Protein AF-A0A6I7W6P2-F1 (afdb_monomer_lite)

Sequence (222 aa):
MAEALTLLVPSLSQINASPYKLAVILDFLSGSCAEFKAREEELRYLRAIHAKNVAEAQDARIQQKRYLNLAAQRQLKGYLNLELAYPELPGNKCPQFANWNDEFYWLVGLMDGLQAVLNDLASEGSANVPLDISLKVGRGASCLDNAQWWGVPDAIQAAIWVSFPANKPETIEPLLVLDKAMQTGLQQGMRLAQVVAANAVSPGRDDSLQKAQGNLPIRSVR

Secondary structure (DSSP, 8-state):
-HHHHTTTGGGGGGGT--HHHHHHHHHHHHHHHHHHHHHHHHHHHHHHHHTT-HHHHHHHHHHHHHHHHHHHHHHHHHHHHHHHHSPPBTTTBPPPPSSHHHHHHHHHHHHHHHHHHHHHHHTTSTT---THHHHHHHHHHTTS-TTTTTTHHHHHHHHHHHH-GGGS-TT--HHHHHHHHHHHHHHTT--HHHHHHHHHS-TTS-HHHHHHHHTS------

Radius of gyration: 18.09 Å; chains: 1; bounding box: 53×46×46 Å

Structure (mmCIF, N/CA/C/O backbone):
data_AF-A0A6I7W6P2-F1
#
_entry.id   AF-A0A6I7W6P2-F1
#
loop_
_atom_site.group_PDB
_atom_site.id
_atom_site.type_symbol
_atom_site.label_atom_id
_atom_site.label_alt_id
_atom_site.label_comp_id
_atom_site.label_asym_id
_atom_site.label_entity_id
_atom_site.label_seq_id
_atom_site.pdbx_PDB_ins_code
_atom_site.Cartn_x
_atom_site.Cartn_y
_atom_site.Cartn_z
_atom_site.occupancy
_atom_site.B_iso_or_equiv
_atom_site.auth_seq_id
_atom_site.auth_comp_id
_atom_site.auth_asym_id
_atom_site.auth_atom_id
_atom_site.pdbx_PDB_model_num
ATOM 1 N N . MET A 1 1 ? 10.856 -9.882 11.092 1.00 58.00 1 MET A N 1
ATOM 2 C CA . MET A 1 1 ? 12.061 -10.172 10.278 1.00 58.00 1 MET A CA 1
ATOM 3 C C . MET A 1 1 ? 12.343 -9.062 9.268 1.00 58.00 1 MET A C 1
ATOM 5 O O . MET A 1 1 ? 13.410 -8.479 9.370 1.00 58.00 1 MET A O 1
ATOM 9 N N . ALA A 1 2 ? 11.406 -8.696 8.378 1.00 72.06 2 ALA A N 1
ATOM 10 C CA . ALA A 1 2 ? 11.611 -7.602 7.409 1.00 72.06 2 ALA A CA 1
ATOM 11 C C . ALA A 1 2 ? 12.010 -6.255 8.055 1.00 72.06 2 ALA A C 1
ATOM 13 O O . ALA A 1 2 ? 12.923 -5.599 7.575 1.00 72.06 2 ALA A O 1
ATOM 14 N N . GLU A 1 3 ? 11.418 -5.902 9.204 1.00 75.69 3 GLU A N 1
ATOM 15 C CA . GLU A 1 3 ? 11.740 -4.669 9.951 1.00 75.69 3 GLU A CA 1
ATOM 16 C C . GLU A 1 3 ? 13.208 -4.546 10.389 1.00 75.69 3 GLU A C 1
ATOM 18 O O . GLU A 1 3 ? 13.731 -3.445 10.476 1.00 75.69 3 GLU A O 1
ATOM 23 N N . ALA A 1 4 ? 13.880 -5.660 10.689 1.00 80.44 4 ALA A N 1
ATOM 24 C CA . ALA A 1 4 ? 15.290 -5.622 11.075 1.00 80.44 4 ALA A CA 1
ATOM 25 C C . ALA A 1 4 ? 16.199 -5.501 9.843 1.00 80.44 4 ALA A C 1
ATOM 27 O O . ALA A 1 4 ? 17.261 -4.888 9.904 1.00 80.44 4 ALA A O 1
ATOM 28 N N . LEU A 1 5 ? 15.768 -6.071 8.714 1.00 80.38 5 LEU A N 1
ATOM 29 C CA . LEU A 1 5 ? 16.524 -6.061 7.466 1.00 80.38 5 LEU A CA 1
ATOM 30 C C . LEU A 1 5 ? 16.517 -4.683 6.797 1.00 80.38 5 LEU A C 1
ATOM 32 O O . LEU A 1 5 ? 17.526 -4.320 6.198 1.00 80.38 5 LEU A O 1
ATOM 36 N N . THR A 1 6 ? 15.451 -3.883 6.943 1.00 79.75 6 THR A N 1
ATOM 37 C CA . THR A 1 6 ? 15.403 -2.506 6.404 1.00 79.75 6 THR A CA 1
ATOM 38 C C . THR A 1 6 ? 16.529 -1.618 6.948 1.00 79.75 6 THR A C 1
ATOM 40 O O . THR A 1 6 ? 16.986 -0.720 6.243 1.00 79.75 6 THR A O 1
ATOM 43 N N . LEU A 1 7 ? 17.033 -1.886 8.160 1.00 83.50 7 LEU A N 1
ATOM 44 C CA . LEU A 1 7 ? 18.160 -1.159 8.763 1.00 83.50 7 LEU A CA 1
ATOM 45 C C . LEU A 1 7 ? 19.511 -1.486 8.113 1.00 83.50 7 LEU A C 1
ATOM 47 O O . LEU A 1 7 ? 20.432 -0.674 8.175 1.00 83.50 7 LEU A O 1
ATOM 51 N N . LEU A 1 8 ? 19.636 -2.655 7.480 1.00 84.25 8 LEU A N 1
ATOM 52 C CA . LEU A 1 8 ? 20.864 -3.083 6.808 1.00 84.25 8 LEU A CA 1
ATOM 53 C C . LEU A 1 8 ? 20.938 -2.584 5.362 1.00 84.25 8 LEU A C 1
ATOM 55 O O . LEU A 1 8 ? 22.035 -2.449 4.827 1.00 84.25 8 LEU A O 1
ATOM 59 N N . VAL A 1 9 ? 19.805 -2.265 4.732 1.00 85.12 9 VAL A N 1
ATOM 60 C CA . VAL A 1 9 ? 19.744 -1.854 3.317 1.00 85.12 9 VAL A CA 1
ATOM 61 C C . VAL A 1 9 ? 20.671 -0.681 2.970 1.00 85.12 9 VAL A C 1
ATOM 63 O O . VAL A 1 9 ? 21.361 -0.779 1.955 1.00 85.12 9 VAL A O 1
ATOM 66 N N . PRO A 1 10 ? 20.792 0.388 3.786 1.00 81.81 10 PRO A N 1
ATOM 67 C CA . PRO A 1 10 ? 21.705 1.487 3.474 1.00 81.81 10 PRO A CA 1
ATOM 68 C C . PRO A 1 10 ? 23.173 1.053 3.355 1.00 81.81 10 PRO A C 1
ATOM 70 O O . PRO A 1 10 ? 23.924 1.657 2.589 1.00 81.81 10 PRO A O 1
ATOM 73 N N . SER A 1 11 ? 23.588 -0.014 4.052 1.00 84.19 11 SER A N 1
ATOM 74 C CA . SER A 1 11 ? 24.963 -0.530 3.968 1.00 84.19 11 SER A CA 1
ATOM 75 C C . SER A 1 11 ? 25.316 -1.091 2.584 1.00 84.19 11 SER A C 1
ATOM 77 O O . SER A 1 11 ? 26.489 -1.104 2.223 1.00 84.19 11 SER A O 1
ATOM 79 N N . LEU A 1 12 ? 24.324 -1.457 1.760 1.00 82.44 12 LEU A N 1
ATOM 80 C CA . LEU A 1 12 ? 24.546 -1.951 0.393 1.00 82.44 12 LEU A CA 1
ATOM 81 C C . LEU A 1 12 ? 25.153 -0.892 -0.536 1.00 82.44 12 LEU A C 1
ATOM 83 O O . LEU A 1 12 ? 25.835 -1.235 -1.502 1.00 82.44 12 LEU A O 1
ATOM 87 N N . SER A 1 13 ? 24.983 0.392 -0.208 1.00 79.81 13 SER A N 1
ATOM 88 C CA . SER A 1 13 ? 25.663 1.483 -0.916 1.00 79.81 13 SER A CA 1
ATOM 89 C C . SER A 1 13 ? 27.192 1.364 -0.851 1.00 79.81 13 SER A C 1
ATOM 91 O O . SER A 1 13 ? 27.874 1.767 -1.790 1.00 79.81 13 SER A O 1
ATOM 93 N N . GLN A 1 14 ? 27.740 0.738 0.198 1.00 82.31 14 GLN A N 1
ATOM 94 C CA . GLN A 1 14 ? 29.185 0.534 0.357 1.00 82.31 14 GLN A CA 1
ATOM 95 C C . GLN A 1 14 ? 29.755 -0.474 -0.650 1.00 82.31 14 GLN A C 1
ATOM 97 O O . GLN A 1 14 ? 30.949 -0.443 -0.933 1.00 82.31 14 GLN A O 1
ATOM 102 N N . ILE A 1 15 ? 28.910 -1.344 -1.215 1.00 83.69 15 ILE A N 1
ATOM 103 C CA . ILE A 1 15 ? 29.296 -2.350 -2.218 1.00 83.69 15 ILE A CA 1
ATOM 104 C C . ILE A 1 15 ? 28.802 -1.996 -3.630 1.00 83.69 15 ILE A C 1
ATOM 106 O O . ILE A 1 15 ? 28.706 -2.868 -4.490 1.00 83.69 15 ILE A O 1
ATOM 110 N N . ASN A 1 16 ? 28.499 -0.716 -3.878 1.00 75.75 16 ASN A N 1
ATOM 111 C CA . ASN A 1 16 ? 28.065 -0.181 -5.174 1.00 75.75 16 ASN A CA 1
ATOM 112 C C . ASN A 1 16 ? 26.770 -0.815 -5.733 1.00 75.75 16 ASN A C 1
ATOM 114 O O . ASN A 1 16 ? 26.535 -0.818 -6.942 1.00 75.75 16 ASN A O 1
ATOM 118 N N . ALA A 1 17 ? 25.916 -1.353 -4.856 1.00 76.06 17 ALA A N 1
ATOM 119 C CA . ALA A 1 17 ? 24.580 -1.824 -5.205 1.00 76.06 17 ALA A CA 1
ATOM 120 C C . ALA A 1 17 ? 23.541 -0.745 -4.863 1.00 76.06 17 ALA A C 1
ATOM 122 O O . ALA A 1 17 ? 23.606 -0.144 -3.790 1.00 76.06 17 ALA A O 1
ATOM 123 N N . SER A 1 18 ? 22.566 -0.502 -5.751 1.00 78.75 18 SER A N 1
ATOM 124 C CA . SER A 1 18 ? 21.485 0.457 -5.477 1.0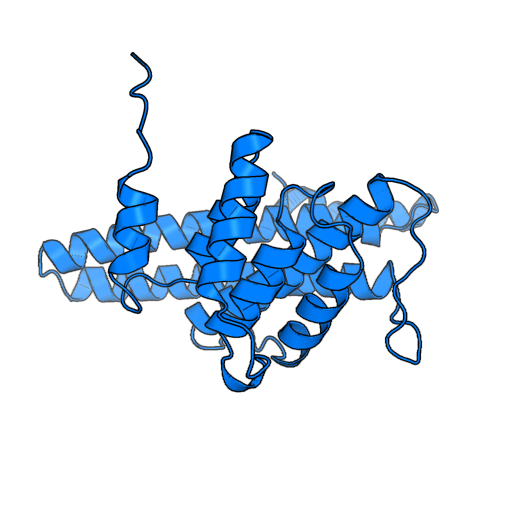0 78.75 18 SER A CA 1
ATOM 125 C C . SER A 1 18 ? 20.636 -0.037 -4.297 1.00 78.75 18 SER A C 1
ATOM 127 O O . SER A 1 18 ? 19.981 -1.077 -4.425 1.00 78.75 18 SER A O 1
ATOM 129 N N . PRO A 1 19 ? 20.616 0.677 -3.155 1.00 86.81 19 PRO A N 1
ATOM 130 C CA . PRO A 1 19 ? 19.889 0.227 -1.971 1.00 86.81 19 PRO A CA 1
ATOM 131 C C . PRO A 1 19 ? 18.371 0.361 -2.154 1.00 86.81 19 PRO A C 1
ATOM 133 O O . PRO A 1 19 ? 17.600 -0.356 -1.522 1.00 86.81 19 PRO A O 1
ATOM 136 N N . TYR A 1 20 ? 17.933 1.253 -3.044 1.00 90.31 20 TYR A N 1
ATOM 137 C CA . TYR A 1 20 ? 16.542 1.683 -3.140 1.00 90.31 20 TYR A CA 1
ATOM 138 C C . TYR A 1 20 ? 15.604 0.586 -3.652 1.00 90.31 20 TYR A C 1
ATOM 140 O O . TYR A 1 20 ? 14.543 0.383 -3.072 1.00 90.31 20 TYR A O 1
ATOM 148 N N . LYS A 1 21 ? 16.012 -0.193 -4.665 1.00 89.94 21 LYS A N 1
ATOM 149 C CA . LYS A 1 21 ? 15.170 -1.268 -5.231 1.00 89.94 21 LYS A CA 1
ATOM 150 C C . LYS A 1 21 ? 14.813 -2.339 -4.195 1.00 89.94 21 LYS A C 1
ATOM 152 O O . LYS A 1 21 ? 13.673 -2.786 -4.127 1.00 89.94 21 LYS A O 1
ATOM 157 N N . LEU A 1 22 ? 15.778 -2.725 -3.357 1.00 89.69 22 LEU A N 1
ATOM 158 C CA . LEU A 1 22 ? 15.533 -3.673 -2.269 1.00 89.69 22 LEU A CA 1
ATOM 159 C C . LEU A 1 22 ? 14.762 -3.024 -1.111 1.00 89.69 22 LEU A C 1
ATOM 161 O O . LEU A 1 22 ? 13.930 -3.686 -0.489 1.00 89.69 22 LEU A O 1
ATOM 165 N N . ALA A 1 23 ? 15.034 -1.744 -0.826 1.00 91.69 23 ALA A N 1
ATOM 166 C CA . ALA A 1 23 ? 14.341 -0.998 0.220 1.00 91.69 23 ALA A CA 1
ATOM 167 C C . ALA A 1 23 ? 12.827 -0.978 -0.010 1.00 91.69 23 ALA A C 1
ATOM 169 O O . ALA A 1 23 ? 12.100 -1.250 0.936 1.00 91.69 23 ALA A O 1
ATOM 170 N N . VAL A 1 24 ? 12.376 -0.769 -1.256 1.00 93.94 24 VAL A N 1
ATOM 171 C CA . VAL A 1 24 ? 10.953 -0.817 -1.648 1.00 93.94 24 VAL A CA 1
ATOM 172 C C . VAL A 1 24 ? 10.279 -2.088 -1.119 1.00 93.94 24 VAL A C 1
ATOM 174 O O . VAL A 1 24 ? 9.338 -2.026 -0.337 1.00 93.94 24 VAL A O 1
ATOM 177 N N . ILE A 1 25 ? 10.817 -3.267 -1.442 1.00 93.38 25 ILE A N 1
ATOM 178 C CA . ILE A 1 25 ? 10.211 -4.537 -1.010 1.00 93.38 25 ILE A CA 1
ATOM 179 C C . ILE A 1 25 ? 10.203 -4.669 0.514 1.00 93.38 25 ILE A C 1
ATOM 181 O O . ILE A 1 25 ? 9.219 -5.118 1.105 1.00 93.38 25 ILE A O 1
ATOM 185 N N . LEU A 1 26 ? 11.315 -4.340 1.167 1.00 93.50 26 LEU A N 1
ATOM 186 C CA . LEU A 1 26 ? 11.432 -4.530 2.609 1.00 93.50 26 LEU A CA 1
ATOM 187 C C . LEU A 1 26 ? 10.542 -3.557 3.388 1.00 93.50 26 LEU A C 1
ATOM 189 O O . LEU A 1 26 ? 9.954 -3.959 4.396 1.00 93.50 26 LEU A O 1
ATOM 193 N N . ASP A 1 27 ? 10.409 -2.322 2.910 1.00 95.00 27 ASP A N 1
ATOM 194 C CA . ASP A 1 27 ? 9.506 -1.324 3.471 1.00 95.00 27 ASP A CA 1
ATOM 195 C C . ASP A 1 27 ? 8.041 -1.761 3.271 1.00 95.00 27 ASP A C 1
ATOM 197 O O . ASP A 1 27 ? 7.313 -1.806 4.270 1.00 95.00 27 ASP A O 1
ATOM 201 N N . PHE A 1 28 ? 7.655 -2.258 2.086 1.00 95.31 28 PHE A N 1
ATOM 202 C CA . PHE A 1 28 ? 6.332 -2.854 1.831 1.00 95.31 28 PHE A CA 1
ATOM 203 C C . PHE A 1 28 ? 5.992 -3.994 2.789 1.00 95.31 28 PHE A C 1
ATOM 205 O O . PHE A 1 28 ? 4.922 -4.016 3.412 1.00 95.31 28 PHE A O 1
ATOM 212 N N . LEU A 1 29 ? 6.915 -4.942 2.965 1.00 94.56 29 LEU A N 1
ATOM 213 C CA . LEU A 1 29 ? 6.734 -6.058 3.895 1.00 94.56 29 LEU A CA 1
ATOM 214 C C . LEU A 1 29 ? 6.637 -5.569 5.344 1.00 94.56 29 LEU A C 1
ATOM 216 O O . LEU A 1 29 ? 5.820 -6.069 6.119 1.00 94.56 29 LEU A O 1
ATOM 220 N N . SER A 1 30 ? 7.453 -4.585 5.726 1.00 94.62 30 SER A N 1
ATOM 221 C CA . SER A 1 30 ? 7.437 -4.018 7.076 1.00 94.62 30 SER A CA 1
ATOM 222 C C . SER A 1 30 ? 6.141 -3.257 7.381 1.00 94.62 30 SER A C 1
ATOM 224 O O . SER A 1 30 ? 5.633 -3.339 8.505 1.00 94.62 30 SER A O 1
ATOM 226 N N . GLY A 1 31 ? 5.584 -2.550 6.395 1.00 95.50 31 GLY A N 1
ATOM 227 C CA . GLY A 1 31 ? 4.292 -1.881 6.493 1.00 95.50 31 GLY A CA 1
ATOM 228 C C . GLY A 1 31 ? 3.148 -2.885 6.555 1.00 95.50 31 GLY A C 1
ATOM 229 O O . GLY A 1 31 ? 2.322 -2.810 7.459 1.00 95.50 31 GLY A O 1
ATOM 230 N N . SER A 1 32 ? 3.183 -3.910 5.701 1.00 94.44 32 SER A N 1
ATOM 231 C CA . SER A 1 32 ? 2.203 -5.004 5.704 1.00 94.44 32 SER A CA 1
ATOM 232 C C . SER A 1 32 ? 2.149 -5.730 7.055 1.00 94.44 32 SER A C 1
ATOM 234 O O . SER A 1 32 ? 1.070 -6.046 7.544 1.00 94.44 32 SER A O 1
ATOM 236 N N . CYS A 1 33 ? 3.288 -5.943 7.727 1.00 95.38 33 CYS A N 1
ATOM 237 C CA . CYS A 1 33 ? 3.316 -6.496 9.089 1.00 95.38 33 CYS A CA 1
ATOM 238 C C . CYS A 1 33 ? 2.595 -5.612 10.119 1.00 95.38 33 CYS A C 1
ATOM 240 O O . CYS A 1 33 ? 1.932 -6.134 11.016 1.00 95.38 33 CYS A O 1
ATOM 242 N N . ALA A 1 34 ? 2.739 -4.287 10.027 1.00 95.94 34 ALA A N 1
ATOM 243 C CA . ALA A 1 34 ? 2.009 -3.364 10.895 1.00 95.94 34 ALA A CA 1
ATOM 244 C C . ALA A 1 34 ? 0.510 -3.363 10.556 1.00 95.94 34 ALA A C 1
ATOM 246 O O . ALA A 1 34 ? -0.322 -3.375 11.460 1.00 95.94 34 ALA A O 1
ATOM 247 N N . GLU A 1 35 ? 0.163 -3.457 9.273 1.00 94.38 35 GLU A N 1
ATOM 248 C CA . GLU A 1 35 ? -1.218 -3.584 8.809 1.00 94.38 35 GLU A CA 1
ATOM 249 C C . GLU A 1 35 ? -1.885 -4.876 9.314 1.00 94.38 35 GLU A C 1
ATOM 251 O O . GLU A 1 35 ? -3.028 -4.840 9.759 1.00 94.38 35 GLU A O 1
ATOM 256 N N . PHE A 1 36 ? -1.173 -6.008 9.352 1.00 94.31 36 PHE A N 1
ATOM 257 C CA . PHE A 1 36 ? -1.698 -7.239 9.957 1.00 94.31 36 PHE A CA 1
ATOM 258 C C . PHE A 1 36 ? -2.045 -7.059 11.440 1.00 94.31 36 PHE A C 1
ATOM 260 O O . PHE A 1 36 ? -3.122 -7.476 11.861 1.00 94.31 36 PHE A O 1
ATOM 267 N N . LYS A 1 37 ? -1.197 -6.370 12.216 1.00 96.62 37 LYS A N 1
ATOM 268 C CA . LYS A 1 37 ? -1.503 -6.031 13.619 1.00 96.62 37 LYS A CA 1
ATOM 269 C C . LYS A 1 37 ? -2.710 -5.101 13.728 1.00 96.62 37 LYS A C 1
ATOM 271 O O . LYS A 1 37 ? -3.550 -5.278 14.603 1.00 96.62 37 LYS A O 1
ATOM 276 N N . ALA A 1 38 ? -2.839 -4.138 12.813 1.00 95.81 38 ALA A N 1
ATOM 277 C CA . ALA A 1 38 ? -4.023 -3.288 12.757 1.00 95.81 38 ALA A CA 1
ATOM 278 C C . ALA A 1 38 ? -5.303 -4.105 12.520 1.00 95.81 38 ALA A C 1
ATOM 280 O O . ALA A 1 38 ? -6.313 -3.853 13.174 1.00 95.81 38 ALA A O 1
ATOM 281 N N . ARG A 1 39 ? -5.263 -5.110 11.637 1.00 93.31 39 ARG A N 1
ATOM 282 C CA . ARG A 1 39 ? -6.405 -6.005 11.382 1.00 93.31 39 ARG A CA 1
ATOM 283 C C . ARG A 1 39 ? -6.749 -6.880 12.590 1.00 93.31 39 ARG A C 1
ATOM 285 O O . ARG A 1 39 ? -7.921 -7.149 12.829 1.00 93.31 39 ARG A O 1
ATOM 292 N N . GLU A 1 40 ? -5.770 -7.303 13.389 1.00 96.69 40 GLU A N 1
ATOM 293 C CA . GLU A 1 40 ? -6.043 -8.010 14.652 1.00 96.69 40 GLU A CA 1
ATOM 294 C C . GLU A 1 40 ? -6.8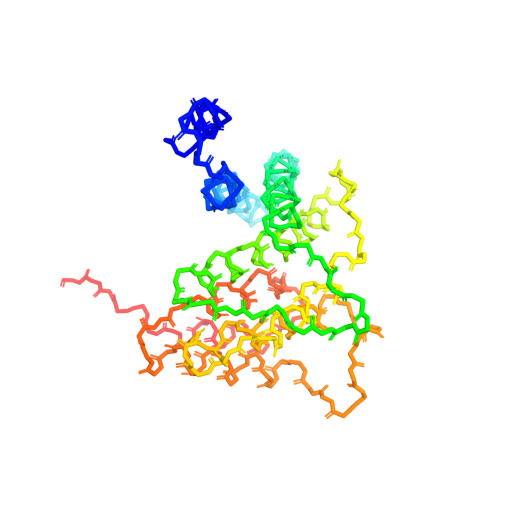20 -7.125 15.642 1.00 96.69 40 GLU A C 1
ATOM 296 O O . GLU A 1 40 ? -7.822 -7.565 16.218 1.00 96.69 40 GLU A O 1
ATOM 301 N N . GLU A 1 41 ? -6.419 -5.858 15.782 1.00 97.19 41 GLU A N 1
ATOM 302 C CA . GLU A 1 41 ? -7.140 -4.875 16.601 1.00 97.19 41 GLU A CA 1
ATOM 303 C C . GLU A 1 41 ? -8.512 -4.518 16.009 1.00 97.19 41 GLU A C 1
ATOM 305 O O . GLU A 1 41 ? -9.470 -4.308 16.751 1.00 97.19 41 GLU A O 1
ATOM 310 N N . GLU A 1 42 ? -8.667 -4.534 14.684 1.00 93.69 42 GLU A N 1
ATOM 311 C CA . GLU A 1 42 ? -9.972 -4.398 14.028 1.00 93.69 42 GLU A CA 1
ATOM 312 C C . GLU A 1 42 ? -10.919 -5.543 14.405 1.00 93.69 42 GLU A C 1
ATOM 314 O O . GLU A 1 42 ? -12.065 -5.318 14.791 1.00 93.69 42 GLU A O 1
ATOM 319 N N . LEU A 1 43 ? -10.442 -6.789 14.367 1.00 95.50 43 LEU A N 1
ATOM 320 C CA . LEU A 1 43 ? -11.234 -7.945 14.789 1.00 95.50 43 LEU A CA 1
ATOM 321 C C . LEU A 1 43 ? -11.562 -7.893 16.288 1.00 95.50 43 LEU A C 1
ATOM 323 O O . LEU A 1 43 ? -12.629 -8.350 16.710 1.00 95.50 43 LEU A O 1
ATOM 327 N N . ARG A 1 44 ? -10.664 -7.350 17.120 1.00 96.44 44 ARG A N 1
ATOM 328 C CA . ARG A 1 44 ? -10.932 -7.075 18.543 1.00 96.44 44 ARG A CA 1
ATOM 329 C C . ARG A 1 44 ? -12.022 -6.015 18.703 1.00 96.44 44 ARG A C 1
ATOM 331 O O . ARG A 1 44 ? -12.971 -6.249 19.451 1.00 96.44 44 ARG A O 1
ATOM 338 N N . TYR A 1 45 ? -11.944 -4.925 17.945 1.00 95.25 45 TYR A N 1
ATOM 339 C CA . TYR A 1 45 ? -12.965 -3.882 17.887 1.00 95.25 45 TYR A CA 1
ATOM 340 C C . TYR A 1 45 ? -14.337 -4.451 17.500 1.00 95.25 45 TYR A C 1
ATOM 342 O O . TYR A 1 45 ? -15.310 -4.250 18.227 1.00 95.25 45 TYR A O 1
ATOM 350 N N . LEU A 1 46 ? -14.421 -5.229 16.416 1.00 93.12 46 LEU A N 1
ATOM 351 C CA . LEU A 1 46 ? -15.678 -5.821 15.943 1.00 93.12 46 LEU A CA 1
ATOM 352 C C . LEU A 1 46 ? -16.305 -6.760 16.984 1.00 93.12 46 LEU A C 1
ATOM 354 O O . LE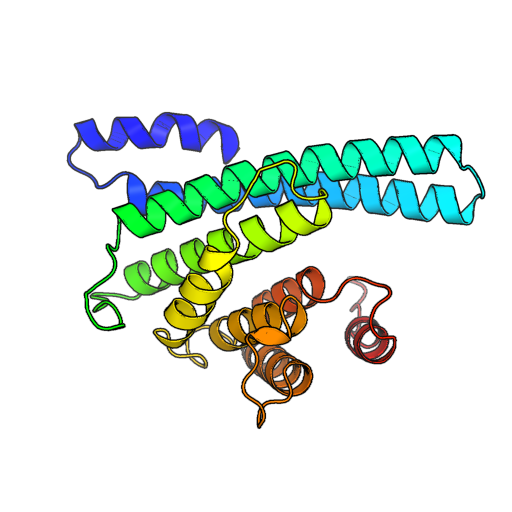U A 1 46 ? -17.512 -6.696 17.230 1.00 93.12 46 LEU A O 1
ATOM 358 N N . ARG A 1 47 ? -15.494 -7.591 17.655 1.00 96.31 47 ARG A N 1
ATOM 359 C CA . ARG A 1 47 ? -15.962 -8.444 18.762 1.00 96.31 47 ARG A CA 1
ATOM 360 C C . ARG A 1 47 ? -16.489 -7.620 19.939 1.00 96.31 47 ARG A C 1
ATOM 362 O O . ARG A 1 47 ? -17.530 -7.963 20.497 1.00 96.31 47 ARG A O 1
ATOM 369 N N . ALA A 1 48 ? -15.809 -6.534 20.302 1.00 96.06 48 ALA A N 1
ATOM 370 C CA . ALA A 1 48 ? -16.219 -5.657 21.398 1.00 96.06 48 ALA A CA 1
ATOM 371 C C . ALA A 1 48 ? -17.526 -4.907 21.092 1.00 96.06 48 ALA A C 1
ATOM 373 O O . ALA A 1 48 ? -18.409 -4.845 21.950 1.00 96.06 48 ALA A O 1
ATOM 374 N N . ILE A 1 49 ? -17.694 -4.416 19.858 1.00 93.81 49 ILE A N 1
ATOM 375 C CA . ILE A 1 49 ? -18.948 -3.814 19.379 1.00 93.81 49 ILE A CA 1
ATOM 376 C C . ILE A 1 49 ? -20.091 -4.828 19.439 1.00 93.81 49 ILE A C 1
ATOM 378 O O . ILE A 1 49 ? -21.160 -4.511 19.963 1.00 93.81 49 ILE A O 1
ATOM 382 N N . HIS A 1 50 ? -19.862 -6.060 18.976 1.00 94.69 50 HIS A N 1
ATOM 383 C CA . HIS A 1 50 ? -20.865 -7.124 19.045 1.00 94.69 50 HIS A CA 1
ATOM 384 C C . HIS A 1 50 ? -21.281 -7.436 20.494 1.00 94.69 50 HIS A C 1
ATOM 386 O O . HIS A 1 50 ? -22.467 -7.581 20.786 1.00 94.69 50 HIS A O 1
ATOM 392 N N . ALA A 1 51 ? -20.319 -7.456 21.422 1.00 96.81 51 ALA A N 1
ATOM 393 C CA . ALA A 1 51 ? -20.554 -7.640 22.855 1.00 96.81 51 ALA A CA 1
ATOM 394 C C . ALA A 1 51 ? -21.081 -6.382 23.580 1.00 96.81 51 ALA A C 1
ATOM 396 O O . ALA A 1 51 ? -21.284 -6.420 24.793 1.00 96.81 51 ALA A O 1
ATOM 397 N N . LYS A 1 52 ? -21.300 -5.266 22.866 1.00 96.19 52 LYS A N 1
ATOM 398 C CA . LYS A 1 52 ? -21.712 -3.958 23.411 1.00 96.19 52 LYS A CA 1
ATOM 399 C C . LYS A 1 52 ? -20.754 -3.387 24.469 1.00 96.19 52 LYS A C 1
ATOM 401 O O . LYS A 1 52 ? -21.163 -2.593 25.316 1.00 96.19 52 LYS A O 1
ATOM 406 N N . ASN A 1 53 ? -19.476 -3.754 24.416 1.00 97.38 53 ASN A N 1
ATOM 407 C CA . ASN A 1 53 ? -18.447 -3.216 25.300 1.00 97.38 53 ASN A CA 1
ATOM 408 C C . ASN A 1 53 ? -17.762 -2.005 24.645 1.00 97.38 53 ASN A C 1
ATOM 410 O O . ASN A 1 53 ? -16.809 -2.145 23.880 1.00 97.38 53 ASN A O 1
ATOM 414 N N . VAL A 1 54 ? -18.266 -0.806 24.945 1.00 95.81 54 VAL A N 1
ATOM 415 C CA . VAL A 1 54 ? -17.811 0.444 24.310 1.00 95.81 54 VAL A CA 1
ATOM 416 C C . VAL A 1 54 ? -16.372 0.804 24.687 1.00 95.81 54 VAL A C 1
ATOM 418 O O . VAL A 1 54 ? -15.625 1.248 23.821 1.00 95.81 54 VAL A O 1
ATOM 421 N N . ALA A 1 55 ? -15.968 0.601 25.944 1.00 97.19 55 ALA A N 1
ATOM 422 C CA . ALA A 1 55 ? -14.625 0.962 26.405 1.00 97.19 55 ALA A CA 1
ATOM 423 C C . ALA A 1 55 ? -13.547 0.135 25.688 1.00 97.19 55 ALA A C 1
ATOM 425 O O . ALA A 1 55 ? -12.580 0.683 25.165 1.00 97.19 55 ALA A O 1
ATOM 426 N N . GLU A 1 56 ? -13.772 -1.175 25.586 1.00 96.50 56 GLU A N 1
ATOM 427 C CA . GLU A 1 56 ? -12.885 -2.084 24.858 1.00 96.50 56 GLU A CA 1
ATOM 428 C C . GLU A 1 56 ? -12.858 -1.778 23.355 1.00 96.50 56 GLU A C 1
ATOM 430 O O . GLU A 1 56 ? -11.801 -1.804 22.727 1.00 96.50 56 GLU A O 1
ATOM 435 N N . ALA A 1 57 ? -14.011 -1.441 22.769 1.00 95.62 57 ALA A N 1
ATOM 436 C CA . ALA A 1 57 ? -14.078 -1.045 21.369 1.00 95.62 57 ALA A CA 1
ATOM 437 C C . ALA A 1 57 ? -13.266 0.238 21.105 1.00 95.62 57 ALA A C 1
ATOM 439 O O . ALA A 1 57 ? -12.526 0.322 20.126 1.00 95.62 57 ALA A O 1
ATOM 440 N N . GLN A 1 58 ? -13.358 1.238 21.982 1.00 95.38 58 GLN A N 1
ATOM 441 C CA . GLN A 1 58 ? -12.573 2.465 21.843 1.00 95.38 58 GLN A CA 1
ATOM 442 C C . GLN A 1 58 ? -11.067 2.201 21.952 1.00 95.38 58 GLN A C 1
ATOM 444 O O . GLN A 1 58 ? -10.318 2.695 21.108 1.00 95.38 58 GLN A O 1
ATOM 449 N N . ASP A 1 59 ? -10.629 1.396 22.926 1.00 98.06 59 ASP A N 1
ATOM 450 C CA . ASP A 1 59 ? -9.216 1.015 23.071 1.00 98.06 59 ASP A CA 1
ATOM 451 C C . ASP A 1 59 ? -8.696 0.299 21.816 1.00 98.06 59 ASP A C 1
ATOM 453 O O . ASP A 1 59 ? -7.727 0.751 21.202 1.00 98.06 59 ASP A O 1
ATOM 457 N N . ALA A 1 60 ? -9.397 -0.745 21.366 1.00 97.19 60 ALA A N 1
ATOM 458 C CA . ALA A 1 60 ? -9.024 -1.500 20.171 1.00 97.19 60 ALA A CA 1
ATOM 459 C C . ALA A 1 60 ? -8.945 -0.599 18.925 1.00 97.19 60 ALA A C 1
ATOM 461 O O . ALA A 1 60 ? -7.987 -0.671 18.154 1.00 97.19 60 ALA A O 1
ATOM 462 N N . ARG A 1 61 ? -9.894 0.333 18.751 1.00 94.19 61 ARG A N 1
ATOM 463 C CA . ARG A 1 61 ? -9.868 1.282 17.627 1.00 94.19 61 ARG A CA 1
ATOM 464 C C . ARG A 1 61 ? -8.679 2.244 17.702 1.00 94.19 61 ARG A C 1
ATOM 466 O O . ARG A 1 61 ? -8.108 2.578 16.664 1.00 94.19 61 ARG A O 1
ATOM 473 N N . ILE A 1 62 ? -8.286 2.693 18.895 1.00 96.50 62 ILE A N 1
ATOM 474 C CA . ILE A 1 62 ? -7.095 3.538 19.080 1.00 96.50 62 ILE A CA 1
ATOM 475 C C . ILE A 1 62 ? -5.828 2.761 18.707 1.00 96.50 62 ILE A C 1
ATOM 477 O O . ILE A 1 62 ? -4.980 3.295 17.988 1.00 96.50 62 ILE A O 1
ATOM 481 N N . GLN A 1 63 ? -5.701 1.506 19.144 1.00 97.75 63 GLN A N 1
ATOM 482 C CA . GLN A 1 63 ? -4.543 0.675 18.800 1.00 97.75 63 GLN A CA 1
ATOM 483 C C . GLN A 1 63 ? -4.493 0.356 17.302 1.00 97.75 63 GLN A C 1
ATOM 485 O O . GLN A 1 63 ? -3.437 0.504 16.687 1.00 97.75 63 GLN A O 1
ATOM 490 N N . GLN A 1 64 ? -5.637 0.040 16.685 1.00 96.56 64 GLN A N 1
ATOM 491 C CA . GLN A 1 64 ? -5.748 -0.131 15.235 1.00 96.56 64 GLN A CA 1
ATOM 492 C C . GLN A 1 64 ? -5.199 1.094 14.491 1.00 96.56 64 GLN A C 1
ATOM 494 O O . GLN A 1 64 ? -4.324 0.952 13.638 1.00 96.56 64 GLN A O 1
ATOM 499 N N . LYS A 1 65 ? -5.651 2.308 14.840 1.00 96.12 65 LYS A N 1
ATOM 500 C CA . LYS A 1 65 ? -5.175 3.554 14.210 1.00 96.12 65 LYS A CA 1
ATOM 501 C C . LYS A 1 65 ? -3.669 3.758 14.374 1.00 96.12 65 LYS A C 1
ATOM 503 O O . LYS A 1 65 ? -3.012 4.193 13.433 1.00 96.12 65 LYS A O 1
ATOM 508 N N . ARG A 1 66 ? -3.102 3.425 15.539 1.00 97.69 66 ARG A N 1
ATOM 509 C CA . ARG A 1 66 ? -1.649 3.517 15.777 1.00 97.69 66 ARG A CA 1
ATOM 510 C C . ARG A 1 66 ? -0.862 2.586 14.859 1.00 97.69 66 ARG A C 1
ATOM 512 O O . ARG A 1 66 ? 0.155 3.003 14.307 1.00 97.69 66 ARG A O 1
ATOM 519 N N . TYR A 1 67 ? -1.331 1.354 14.673 1.00 98.06 67 TYR A N 1
ATOM 520 C CA . TYR A 1 67 ? -0.693 0.409 13.758 1.00 98.06 67 TYR A CA 1
ATOM 521 C C . TYR A 1 67 ? -0.851 0.812 12.289 1.00 98.06 67 TYR A C 1
ATOM 523 O O . TYR A 1 67 ? 0.115 0.693 11.539 1.00 98.06 67 TYR A O 1
ATOM 531 N N . LEU A 1 68 ? -2.008 1.348 11.891 1.00 96.62 68 LEU A N 1
ATOM 532 C CA . LEU A 1 68 ? -2.224 1.884 10.541 1.00 96.62 68 LEU A CA 1
ATOM 533 C C . LEU A 1 68 ? -1.312 3.078 10.243 1.00 96.62 68 LEU A C 1
ATOM 535 O O . LEU A 1 68 ? -0.684 3.103 9.191 1.00 96.62 68 LEU A O 1
ATOM 539 N N . ASN A 1 69 ? -1.146 4.005 11.190 1.00 97.38 69 ASN A N 1
ATOM 540 C CA . ASN A 1 69 ? -0.189 5.108 11.064 1.00 97.38 69 ASN A CA 1
ATOM 541 C C . ASN A 1 69 ? 1.246 4.584 10.857 1.00 97.38 69 ASN A C 1
ATOM 543 O O . ASN A 1 69 ? 1.955 5.015 9.951 1.00 97.38 69 ASN A O 1
ATOM 547 N N . LEU A 1 70 ? 1.667 3.590 11.648 1.00 97.12 70 LEU A N 1
ATOM 548 C CA . LEU A 1 70 ? 2.980 2.959 11.477 1.00 97.12 70 LEU A CA 1
ATOM 549 C C . LEU A 1 70 ? 3.123 2.266 10.110 1.00 97.12 70 LEU A C 1
ATOM 551 O O . LEU A 1 70 ? 4.191 2.337 9.499 1.00 97.12 70 LEU A O 1
ATOM 555 N N . ALA A 1 71 ? 2.070 1.597 9.631 1.00 97.19 71 ALA A N 1
ATOM 556 C CA . ALA A 1 71 ? 2.046 0.982 8.307 1.00 97.19 71 ALA A CA 1
ATOM 557 C C . ALA A 1 71 ? 2.199 2.041 7.206 1.00 97.19 71 ALA A C 1
ATOM 559 O O . ALA A 1 71 ? 3.078 1.902 6.355 1.00 97.19 71 ALA A O 1
ATOM 560 N N . ALA A 1 72 ? 1.430 3.130 7.296 1.00 97.44 72 ALA A N 1
ATOM 561 C CA . ALA A 1 72 ? 1.457 4.238 6.352 1.00 97.44 72 ALA A CA 1
ATOM 562 C C . ALA A 1 72 ? 2.840 4.894 6.263 1.00 97.44 72 ALA A C 1
ATOM 564 O O . ALA A 1 72 ? 3.350 5.103 5.168 1.00 97.44 72 ALA A O 1
ATOM 565 N N . GLN A 1 73 ? 3.498 5.144 7.399 1.00 97.19 73 GLN A N 1
ATOM 566 C CA . GLN A 1 73 ? 4.854 5.708 7.427 1.00 97.19 73 GLN A CA 1
ATOM 567 C C . GLN A 1 73 ? 5.885 4.803 6.741 1.00 97.19 73 GLN A C 1
ATOM 569 O O . GLN A 1 73 ? 6.756 5.279 6.011 1.00 97.19 73 GLN A O 1
ATOM 574 N N . ARG A 1 74 ? 5.797 3.490 6.974 1.00 96.31 74 ARG A N 1
ATOM 575 C CA . ARG A 1 74 ? 6.714 2.507 6.378 1.00 96.31 74 ARG A CA 1
ATOM 576 C C . ARG A 1 74 ? 6.495 2.379 4.875 1.00 96.31 74 ARG A C 1
ATOM 578 O O . ARG A 1 74 ? 7.458 2.430 4.122 1.00 96.31 74 ARG A O 1
ATOM 585 N N . GLN A 1 75 ? 5.244 2.289 4.445 1.00 97.06 75 GLN A N 1
ATOM 586 C CA . GLN A 1 75 ? 4.884 2.216 3.029 1.00 97.06 75 GLN A CA 1
ATOM 587 C C . GLN A 1 75 ? 5.202 3.522 2.294 1.00 97.06 75 GLN A C 1
ATOM 589 O O . GLN A 1 75 ? 5.724 3.488 1.186 1.00 97.06 75 GLN A O 1
ATOM 594 N N . LEU A 1 76 ? 5.012 4.683 2.931 1.00 97.50 76 LEU A N 1
ATOM 595 C CA . LEU A 1 76 ? 5.437 5.965 2.365 1.00 97.50 76 LEU A CA 1
ATOM 596 C C . LEU A 1 76 ? 6.947 5.973 2.113 1.00 97.50 76 LEU A C 1
ATOM 598 O O . LEU A 1 76 ? 7.393 6.396 1.052 1.00 97.50 76 LEU A O 1
ATOM 602 N N . LYS A 1 77 ? 7.744 5.464 3.057 1.00 95.88 77 LYS A N 1
ATOM 603 C CA . LYS A 1 77 ? 9.191 5.326 2.863 1.00 95.88 77 LYS A CA 1
ATOM 604 C C . LYS A 1 77 ? 9.524 4.408 1.679 1.00 95.88 77 LYS A C 1
ATOM 606 O O . LYS A 1 77 ? 10.399 4.756 0.888 1.00 95.88 77 LYS A O 1
ATOM 611 N N . GLY A 1 78 ? 8.810 3.293 1.528 1.00 95.81 78 GLY A N 1
ATOM 612 C CA . GLY A 1 78 ? 8.929 2.4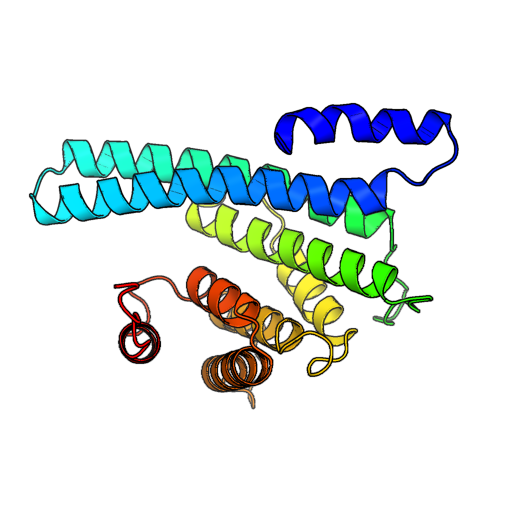03 0.370 1.00 95.81 78 GLY A CA 1
ATOM 613 C C . GLY A 1 78 ? 8.630 3.116 -0.952 1.00 95.81 78 GLY A C 1
ATOM 614 O O . GLY A 1 78 ? 9.439 3.070 -1.877 1.00 95.81 78 GLY A O 1
ATOM 615 N N . TYR A 1 79 ? 7.547 3.894 -1.008 1.00 96.75 79 TYR A N 1
ATOM 616 C CA . TYR A 1 79 ? 7.201 4.712 -2.174 1.00 96.75 79 TYR A CA 1
ATOM 617 C C . TYR A 1 79 ? 8.257 5.788 -2.484 1.00 96.75 79 TYR A C 1
ATOM 619 O O . TYR A 1 79 ? 8.646 5.968 -3.634 1.00 96.75 79 TYR A O 1
ATOM 627 N N . LEU A 1 80 ? 8.799 6.469 -1.474 1.00 95.25 80 LEU A N 1
ATOM 628 C CA . LEU A 1 80 ? 9.880 7.441 -1.683 1.00 95.25 80 LEU A CA 1
ATOM 629 C C . LEU A 1 80 ? 11.156 6.764 -2.211 1.00 95.25 80 LEU A C 1
ATOM 631 O O . LEU A 1 80 ? 11.849 7.314 -3.064 1.00 95.25 80 LEU A O 1
ATOM 635 N N . ASN A 1 81 ? 11.453 5.543 -1.756 1.00 94.75 81 ASN A N 1
ATOM 636 C CA . ASN A 1 81 ? 12.539 4.742 -2.319 1.00 94.75 81 ASN A CA 1
ATOM 637 C C . ASN A 1 81 ? 12.270 4.350 -3.781 1.00 94.75 81 ASN A C 1
ATOM 639 O O . ASN A 1 81 ? 13.217 4.294 -4.567 1.00 94.75 81 ASN A O 1
ATOM 643 N N . LEU A 1 82 ? 11.009 4.128 -4.170 1.00 94.56 82 LEU A N 1
ATOM 644 C CA . LEU A 1 82 ? 10.640 3.937 -5.573 1.00 94.56 82 LEU A CA 1
ATOM 645 C C . LEU A 1 82 ? 10.962 5.189 -6.397 1.00 94.56 82 LEU A C 1
ATOM 647 O O . LEU A 1 82 ? 11.619 5.058 -7.427 1.00 94.56 82 LEU A O 1
ATOM 651 N N . GLU A 1 83 ? 10.559 6.379 -5.942 1.00 93.06 83 GLU A N 1
ATOM 652 C CA . GLU A 1 83 ? 10.836 7.641 -6.649 1.00 93.06 83 GLU A CA 1
ATOM 653 C C . GLU A 1 83 ? 12.351 7.888 -6.812 1.00 93.06 83 GLU A C 1
ATOM 655 O O . GLU A 1 83 ? 12.791 8.402 -7.840 1.00 93.06 83 GLU A O 1
ATOM 660 N N . LEU A 1 84 ? 13.171 7.464 -5.842 1.00 92.00 84 LEU A N 1
ATOM 661 C CA . LEU A 1 84 ? 14.637 7.517 -5.947 1.00 92.00 84 LEU A CA 1
ATOM 662 C C . LEU A 1 84 ? 15.216 6.466 -6.908 1.00 92.00 84 LEU A C 1
ATOM 664 O O . LEU A 1 84 ? 16.233 6.719 -7.556 1.00 92.00 84 LEU A O 1
ATOM 668 N N . ALA A 1 85 ? 14.607 5.281 -6.992 1.00 90.50 85 ALA A N 1
ATOM 669 C CA . ALA A 1 85 ? 15.050 4.206 -7.880 1.00 90.50 85 ALA A CA 1
ATOM 670 C C . ALA A 1 85 ? 14.640 4.436 -9.346 1.00 90.50 85 ALA A C 1
ATOM 672 O O . ALA A 1 85 ? 15.397 4.084 -10.254 1.00 90.50 85 ALA A O 1
ATOM 673 N N . TYR A 1 86 ? 13.459 5.016 -9.561 1.00 89.69 86 TYR A N 1
ATOM 674 C CA . TYR A 1 86 ? 12.840 5.273 -10.860 1.00 89.69 86 TYR A CA 1
ATOM 675 C C . TYR A 1 86 ? 12.294 6.711 -10.881 1.00 89.69 86 TYR A C 1
ATOM 677 O O . TYR A 1 86 ? 11.101 6.920 -10.650 1.00 89.69 86 TYR A O 1
ATOM 685 N N . PRO A 1 87 ? 13.154 7.713 -11.133 1.00 82.69 87 PRO A N 1
ATOM 686 C CA . PRO A 1 87 ? 12.739 9.110 -11.115 1.00 82.69 87 PRO A CA 1
ATOM 687 C C . PRO A 1 87 ? 11.685 9.399 -12.188 1.00 82.69 87 PRO A C 1
ATOM 689 O O . PRO A 1 87 ? 11.765 8.894 -13.312 1.00 82.69 87 PRO A O 1
ATOM 692 N N . GLU A 1 88 ? 10.706 10.242 -11.845 1.00 75.12 88 GLU A N 1
ATOM 693 C CA . GLU A 1 88 ? 9.644 10.643 -12.768 1.00 75.12 88 GLU A CA 1
ATOM 694 C C . GLU A 1 88 ? 10.223 11.320 -14.019 1.00 75.12 88 GLU A C 1
ATOM 696 O O . GLU A 1 88 ? 11.029 12.252 -13.948 1.00 75.12 88 GLU A O 1
ATOM 701 N N . LEU A 1 89 ? 9.778 10.864 -15.191 1.00 76.44 89 LEU A N 1
ATOM 702 C CA . LEU A 1 89 ? 10.149 11.466 -16.465 1.00 76.44 89 LEU A CA 1
ATOM 703 C C . LEU A 1 89 ? 9.192 12.618 -16.811 1.00 76.44 89 LEU A C 1
ATOM 705 O O . LEU A 1 89 ? 7.971 12.476 -16.674 1.00 76.44 89 LEU A O 1
ATOM 709 N N . PRO A 1 90 ? 9.704 13.747 -17.334 1.00 71.44 90 PRO A N 1
ATOM 710 C CA . PRO A 1 90 ? 8.860 14.861 -17.740 1.00 71.44 90 PRO A CA 1
ATOM 711 C C . PRO A 1 90 ? 7.879 14.443 -18.847 1.00 71.44 90 PRO A C 1
ATOM 713 O O . PRO A 1 90 ? 8.240 13.758 -19.809 1.00 71.44 90 PRO A O 1
ATOM 716 N N . GLY A 1 91 ? 6.627 14.896 -18.722 1.00 68.44 91 GLY A N 1
ATOM 717 C CA . GLY A 1 91 ? 5.569 14.653 -19.707 1.00 68.44 91 GLY A CA 1
ATOM 718 C C . GLY A 1 91 ? 4.768 13.363 -19.507 1.00 68.44 91 GLY A C 1
ATOM 719 O O . GLY A 1 91 ? 4.246 12.842 -20.487 1.00 68.44 91 GLY A O 1
ATOM 720 N N . ASN A 1 92 ? 4.660 12.854 -18.271 1.00 70.81 92 ASN A N 1
ATOM 721 C CA . ASN A 1 92 ? 3.875 11.655 -17.927 1.00 70.81 92 ASN A CA 1
ATOM 722 C C . ASN A 1 92 ? 4.284 10.407 -18.727 1.00 70.81 92 ASN A C 1
ATOM 724 O O . ASN A 1 92 ? 3.442 9.591 -19.099 1.00 70.81 92 ASN A O 1
ATOM 728 N N . LYS A 1 93 ? 5.577 10.275 -19.032 1.00 83.62 93 LYS A N 1
ATOM 729 C CA . LYS A 1 93 ? 6.096 9.120 -19.762 1.00 83.62 93 LYS A CA 1
ATOM 730 C C . LYS A 1 93 ? 6.364 7.971 -18.800 1.00 83.62 93 LYS A C 1
ATOM 732 O O . LYS A 1 93 ? 6.977 8.173 -17.755 1.00 83.62 93 LYS A O 1
ATOM 737 N N . CYS A 1 94 ? 5.947 6.772 -19.191 1.00 88.44 94 CYS A N 1
ATOM 738 C CA . CYS A 1 94 ? 6.276 5.559 -18.460 1.00 88.44 94 CYS A CA 1
ATOM 739 C C . CYS A 1 94 ? 7.786 5.275 -18.518 1.00 88.44 94 CYS A C 1
ATOM 741 O O . CYS A 1 94 ? 8.402 5.487 -19.572 1.00 88.44 94 CYS A O 1
ATOM 743 N N . PRO A 1 95 ? 8.392 4.809 -17.412 1.00 87.69 95 PRO A N 1
ATOM 744 C CA . PRO A 1 95 ? 9.785 4.382 -17.418 1.00 87.69 95 PRO A CA 1
ATOM 745 C C 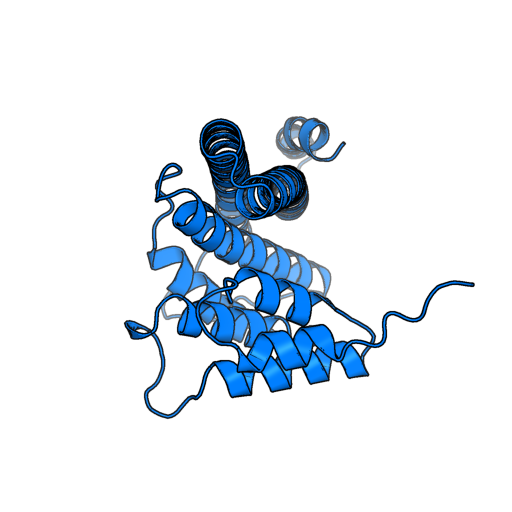. PRO A 1 95 ? 9.968 3.172 -18.344 1.00 87.69 95 PRO A C 1
ATOM 747 O O . PRO A 1 95 ? 9.053 2.376 -18.546 1.00 87.69 95 PRO A O 1
ATOM 750 N N . GLN A 1 96 ? 11.162 3.034 -18.923 1.00 86.19 96 GLN A N 1
ATOM 751 C CA . GLN A 1 96 ? 11.519 1.832 -19.672 1.00 86.19 96 GLN A CA 1
ATOM 752 C C . GLN A 1 96 ? 12.053 0.778 -18.706 1.00 86.19 96 GLN A C 1
ATOM 754 O O . GLN A 1 96 ? 13.062 1.000 -18.036 1.00 86.19 96 GLN A O 1
ATOM 759 N N . PHE A 1 97 ? 11.384 -0.369 -18.650 1.00 90.44 97 PHE A N 1
ATOM 760 C CA . PHE A 1 97 ? 11.817 -1.497 -17.837 1.00 90.44 97 PHE A CA 1
ATOM 761 C C . PHE A 1 97 ? 12.748 -2.399 -18.649 1.00 90.44 97 PHE A C 1
ATOM 763 O O . PHE A 1 97 ? 12.433 -2.776 -19.776 1.00 90.44 97 PHE A O 1
ATOM 770 N N . ALA A 1 98 ? 13.914 -2.734 -18.092 1.00 87.69 98 ALA A N 1
ATOM 771 C CA . ALA A 1 98 ? 14.884 -3.585 -18.782 1.00 87.69 98 ALA A CA 1
ATOM 772 C C . ALA A 1 98 ? 14.576 -5.079 -18.604 1.00 87.69 98 ALA A C 1
ATOM 774 O O . ALA A 1 98 ? 14.994 -5.905 -19.413 1.00 87.69 98 ALA A O 1
ATOM 775 N N . ASN A 1 99 ? 13.903 -5.441 -17.512 1.00 91.50 99 ASN A N 1
ATOM 776 C CA . ASN A 1 99 ? 13.607 -6.820 -17.151 1.00 91.50 99 ASN A CA 1
ATOM 777 C C . ASN A 1 99 ? 12.386 -6.900 -16.222 1.00 91.50 99 ASN A C 1
ATOM 779 O O . ASN A 1 99 ? 11.939 -5.902 -15.659 1.00 91.50 99 ASN A O 1
ATOM 783 N N . TRP A 1 100 ? 11.913 -8.127 -16.002 1.00 93.56 100 TRP A N 1
ATOM 784 C CA . TRP A 1 100 ? 10.795 -8.421 -15.107 1.00 93.56 100 TRP A CA 1
ATOM 785 C C . TRP A 1 100 ? 11.014 -7.934 -13.665 1.00 93.56 100 TRP A C 1
ATOM 787 O O . TRP A 1 100 ? 10.061 -7.509 -13.021 1.00 93.56 100 TRP A O 1
ATOM 797 N N . ASN A 1 101 ? 12.251 -7.951 -13.148 1.00 92.25 101 ASN A N 1
ATOM 798 C CA . ASN A 1 101 ? 12.514 -7.469 -11.788 1.00 92.25 101 ASN A CA 1
ATOM 799 C C . ASN A 1 101 ? 12.257 -5.962 -11.677 1.00 92.25 101 ASN A C 1
ATOM 801 O O . ASN A 1 101 ? 11.765 -5.516 -10.649 1.00 92.25 101 ASN A O 1
ATOM 805 N N . ASP A 1 102 ? 12.569 -5.179 -12.714 1.00 92.75 102 ASP A N 1
ATOM 806 C CA . ASP A 1 102 ? 12.302 -3.740 -12.713 1.00 92.75 102 ASP A CA 1
ATOM 807 C C . ASP A 1 102 ? 10.802 -3.444 -12.678 1.00 92.75 102 ASP A C 1
ATOM 809 O O . ASP A 1 102 ? 10.362 -2.600 -11.899 1.00 92.75 102 ASP A O 1
ATOM 813 N N . GLU A 1 103 ? 10.016 -4.187 -13.454 1.00 94.69 103 GLU A N 1
ATOM 814 C CA . GLU A 1 103 ? 8.555 -4.124 -13.392 1.00 94.69 103 GLU A CA 1
ATOM 815 C C . GLU A 1 103 ? 8.016 -4.588 -12.030 1.00 94.69 103 GLU A C 1
ATOM 817 O O . GLU A 1 103 ? 7.090 -3.980 -11.495 1.00 94.69 103 GLU A O 1
ATOM 822 N N . PHE A 1 104 ? 8.622 -5.618 -11.428 1.00 94.56 104 PHE A N 1
ATOM 823 C CA . PHE A 1 104 ? 8.257 -6.094 -10.095 1.00 94.56 104 PHE A CA 1
ATOM 824 C C . PHE A 1 104 ? 8.509 -5.035 -9.018 1.00 94.56 104 PHE A C 1
ATOM 826 O O . PHE A 1 104 ? 7.615 -4.743 -8.224 1.00 94.56 104 PHE A O 1
ATOM 833 N N . TYR A 1 105 ? 9.706 -4.437 -8.988 1.00 94.56 105 TYR A N 1
ATOM 834 C CA . TYR A 1 105 ? 10.035 -3.366 -8.042 1.00 94.56 105 TYR A CA 1
ATOM 835 C C . TYR A 1 105 ? 9.111 -2.164 -8.231 1.00 94.56 105 TYR A C 1
ATOM 837 O O . TYR A 1 105 ? 8.657 -1.585 -7.244 1.00 94.56 105 TYR A O 1
ATOM 845 N N . TRP A 1 106 ? 8.800 -1.824 -9.484 1.00 95.62 106 TRP A N 1
ATOM 846 C CA . TRP A 1 106 ? 7.836 -0.783 -9.814 1.00 95.62 106 TRP A CA 1
ATOM 847 C C . TRP A 1 106 ? 6.453 -1.102 -9.246 1.00 95.62 106 TRP A C 1
ATOM 849 O O . TRP A 1 106 ? 5.907 -0.296 -8.496 1.00 95.62 106 TRP A O 1
ATOM 859 N N . LEU A 1 107 ? 5.921 -2.300 -9.506 1.00 96.44 107 LEU A N 1
ATOM 860 C CA . LEU A 1 107 ? 4.621 -2.720 -8.984 1.00 96.44 107 LEU A CA 1
ATOM 861 C C . LEU A 1 107 ? 4.568 -2.655 -7.453 1.00 96.44 107 LEU A C 1
ATOM 863 O O . LEU A 1 107 ? 3.619 -2.102 -6.900 1.00 96.44 107 LEU A O 1
ATOM 867 N N . VAL A 1 108 ? 5.578 -3.193 -6.766 1.00 96.44 108 VAL A N 1
ATOM 868 C CA . VAL A 1 108 ? 5.620 -3.191 -5.295 1.00 96.44 108 VAL A CA 1
ATOM 869 C C . VAL A 1 108 ? 5.695 -1.764 -4.753 1.00 96.44 108 VAL A C 1
ATOM 871 O O . VAL A 1 108 ? 4.965 -1.438 -3.822 1.00 96.44 108 VAL A O 1
ATOM 874 N N . GLY A 1 109 ? 6.490 -0.886 -5.365 1.00 96.50 109 GLY A N 1
ATOM 875 C CA . GLY A 1 109 ? 6.560 0.515 -4.945 1.00 96.50 109 GLY A CA 1
ATOM 876 C C . GLY A 1 109 ? 5.256 1.286 -5.183 1.00 96.50 109 GLY A C 1
ATOM 877 O O . GLY A 1 109 ? 4.895 2.162 -4.400 1.00 96.50 109 GLY A O 1
ATOM 878 N N . LEU A 1 110 ? 4.500 0.946 -6.230 1.00 96.75 110 LEU A N 1
ATOM 879 C CA . LEU A 1 110 ? 3.156 1.493 -6.428 1.00 96.75 110 LEU A CA 1
ATOM 880 C C . LEU A 1 110 ? 2.180 0.987 -5.362 1.00 96.75 110 LEU A C 1
ATOM 882 O O . LEU A 1 110 ? 1.348 1.756 -4.881 1.00 96.75 110 LEU A O 1
ATOM 886 N N . MET A 1 111 ? 2.288 -0.283 -4.965 1.00 96.50 111 MET A N 1
ATOM 887 C CA . MET A 1 111 ? 1.503 -0.832 -3.857 1.00 96.50 111 MET A CA 1
ATOM 888 C C . MET A 1 111 ? 1.856 -0.163 -2.527 1.00 96.50 111 MET A C 1
ATOM 890 O O . MET A 1 111 ? 0.950 0.114 -1.746 1.00 96.50 111 MET A O 1
ATOM 894 N N . ASP A 1 112 ? 3.131 0.148 -2.288 1.00 97.19 112 ASP A N 1
ATOM 895 C CA . ASP A 1 112 ? 3.565 0.984 -1.166 1.00 97.19 112 ASP A CA 1
ATOM 896 C C . ASP A 1 112 ? 2.855 2.339 -1.178 1.00 97.19 112 ASP A C 1
ATOM 898 O O . ASP A 1 112 ? 2.223 2.716 -0.195 1.00 97.19 112 ASP A O 1
ATOM 902 N N . GLY A 1 113 ? 2.871 3.049 -2.308 1.00 96.69 113 GLY A N 1
ATOM 903 C CA . GLY A 1 113 ? 2.198 4.345 -2.417 1.00 96.69 113 GLY A CA 1
ATOM 904 C C . GLY A 1 113 ? 0.685 4.254 -2.191 1.00 96.69 113 GLY A C 1
ATOM 905 O O . GLY A 1 113 ? 0.118 5.067 -1.459 1.00 96.69 113 GLY A O 1
ATOM 906 N N . LEU A 1 114 ? 0.027 3.240 -2.765 1.00 96.00 114 LEU A N 1
ATOM 907 C CA . LEU A 1 114 ? -1.404 3.003 -2.561 1.00 96.00 114 LEU A CA 1
ATOM 908 C C . LEU A 1 114 ? -1.720 2.727 -1.088 1.00 96.00 114 LEU A C 1
ATOM 910 O O . LEU A 1 114 ? -2.582 3.383 -0.505 1.00 96.00 114 LEU A O 1
ATOM 914 N N . GLN A 1 115 ? -1.030 1.758 -0.486 1.00 95.81 115 GLN A N 1
ATOM 915 C CA . GLN A 1 115 ? -1.289 1.343 0.888 1.00 95.81 115 GLN A CA 1
ATOM 916 C C . GLN A 1 115 ? -0.930 2.450 1.882 1.00 95.81 115 GLN A C 1
ATOM 918 O O . GLN A 1 115 ? -1.655 2.616 2.858 1.00 95.81 115 GLN A O 1
ATOM 923 N N . ALA A 1 116 ? 0.101 3.259 1.613 1.00 97.00 116 ALA A N 1
ATOM 924 C CA . ALA A 1 116 ? 0.434 4.420 2.433 1.00 97.00 116 ALA A CA 1
ATOM 925 C C . ALA A 1 116 ? -0.745 5.395 2.524 1.00 97.00 116 ALA A C 1
ATOM 927 O O . ALA A 1 116 ? -1.148 5.778 3.622 1.00 97.00 116 ALA A O 1
ATOM 928 N N . VAL A 1 117 ? -1.337 5.743 1.378 1.00 95.44 117 VAL A N 1
ATOM 929 C CA . VAL A 1 117 ? -2.493 6.645 1.311 1.00 95.44 117 VAL A CA 1
ATOM 930 C C . VAL A 1 117 ? -3.718 6.028 1.994 1.00 95.44 117 VAL A C 1
ATOM 932 O O . VAL A 1 117 ? -4.376 6.694 2.792 1.00 95.44 117 VAL A O 1
ATOM 935 N N . LEU A 1 118 ? -4.032 4.758 1.714 1.00 93.38 118 LEU A N 1
ATOM 936 C CA . LEU A 1 118 ? -5.198 4.086 2.304 1.00 93.38 118 LEU A CA 1
ATOM 937 C C . LEU A 1 118 ? -5.070 3.926 3.825 1.00 93.38 118 LEU A C 1
ATOM 939 O O . LEU A 1 118 ? -6.030 4.182 4.554 1.00 93.38 118 LEU A O 1
ATOM 943 N N . ASN A 1 119 ? -3.889 3.540 4.311 1.00 95.12 119 ASN A N 1
ATOM 944 C CA . ASN A 1 119 ? -3.638 3.351 5.736 1.00 95.12 119 ASN A CA 1
ATOM 945 C C . ASN A 1 119 ? -3.636 4.684 6.493 1.00 95.12 119 ASN A C 1
ATOM 947 O O . ASN A 1 119 ? -4.187 4.734 7.592 1.00 95.12 119 ASN A O 1
ATOM 951 N N . ASP A 1 120 ? -3.107 5.762 5.903 1.00 95.31 120 ASP A N 1
ATOM 952 C CA . ASP A 1 120 ? -3.168 7.097 6.510 1.00 95.31 120 ASP A CA 1
ATOM 953 C C . ASP A 1 120 ? -4.609 7.614 6.596 1.00 95.31 120 ASP A C 1
ATOM 955 O O . ASP A 1 120 ? -5.048 8.081 7.646 1.00 95.31 120 ASP A O 1
ATOM 959 N N . LEU A 1 121 ? -5.408 7.440 5.536 1.00 91.56 121 LEU A N 1
ATOM 960 C CA . LEU A 1 121 ? -6.840 7.755 5.576 1.00 91.56 121 LEU A CA 1
ATOM 961 C C . LEU A 1 121 ? -7.566 6.967 6.675 1.00 91.56 121 LEU A C 1
ATOM 963 O O . LEU A 1 121 ? -8.360 7.532 7.431 1.00 91.56 121 LEU A O 1
ATOM 967 N N . ALA A 1 122 ? -7.280 5.670 6.799 1.00 90.62 122 ALA A N 1
ATOM 968 C CA . ALA A 1 122 ? -7.883 4.811 7.814 1.00 90.62 122 ALA A CA 1
ATOM 969 C C . ALA A 1 122 ? -7.416 5.144 9.249 1.00 90.62 122 ALA A C 1
ATOM 971 O O . ALA A 1 122 ? -8.146 4.860 10.208 1.00 90.62 122 ALA A O 1
ATOM 972 N N . SER A 1 123 ? -6.248 5.778 9.406 1.00 92.81 123 SER A N 1
ATOM 973 C CA . SER A 1 123 ? -5.725 6.310 10.671 1.00 92.81 123 SER A CA 1
ATOM 974 C C . SER A 1 123 ? -6.035 7.796 10.903 1.00 92.81 123 SER A C 1
ATOM 976 O O . SER A 1 123 ? -5.459 8.393 11.817 1.00 92.81 123 SER A O 1
ATOM 978 N N . GLU A 1 124 ? -6.957 8.380 10.129 1.00 90.38 124 GLU A N 1
ATOM 979 C CA . GLU A 1 124 ? -7.392 9.786 10.222 1.00 90.38 124 GLU A CA 1
ATOM 980 C C . GLU A 1 124 ? -6.289 10.816 9.908 1.00 90.38 124 GLU A C 1
ATOM 982 O O . GLU A 1 124 ? -6.264 11.903 10.482 1.00 90.38 124 GLU A O 1
ATOM 987 N N . GLY A 1 125 ? -5.377 10.492 8.989 1.00 90.12 125 GLY A N 1
ATOM 988 C CA . GLY A 1 125 ? -4.357 11.416 8.479 1.00 90.12 125 GLY A CA 1
ATOM 989 C C . GLY A 1 125 ? -3.163 11.619 9.415 1.00 90.12 125 GLY A C 1
ATOM 990 O O . GLY A 1 125 ? -2.463 12.625 9.329 1.00 90.12 125 GLY A O 1
ATOM 991 N N . SER A 1 126 ? -2.941 10.705 10.360 1.00 89.12 126 SER A N 1
ATOM 992 C CA . SER A 1 126 ? -1.912 10.847 11.397 1.00 89.12 126 SER A CA 1
ATOM 993 C C . SER A 1 126 ? -0.468 10.697 10.891 1.00 89.12 126 SER A C 1
ATOM 995 O O . SER A 1 126 ? 0.452 11.173 11.564 1.00 89.12 126 SER A O 1
ATOM 997 N N . ALA A 1 127 ? -0.255 10.089 9.721 1.00 92.19 127 ALA A N 1
ATOM 998 C CA . ALA A 1 127 ? 1.041 10.000 9.048 1.00 92.19 127 ALA A CA 1
ATOM 999 C C . ALA A 1 127 ? 1.314 11.192 8.111 1.00 92.19 127 ALA A C 1
ATOM 1001 O O . ALA A 1 127 ? 2.467 11.389 7.727 1.00 92.19 127 ALA A O 1
ATOM 1002 N N . ASN A 1 128 ? 0.299 12.006 7.787 1.00 94.50 128 ASN A N 1
ATOM 1003 C CA . ASN A 1 128 ? 0.371 13.135 6.848 1.00 94.50 128 ASN A CA 1
ATOM 1004 C C . ASN A 1 128 ? 0.883 12.729 5.455 1.00 94.50 128 ASN A C 1
ATOM 1006 O O . ASN A 1 128 ? 1.763 13.385 4.888 1.00 94.50 128 ASN A O 1
ATOM 1010 N N . VAL A 1 129 ? 0.353 11.637 4.902 1.00 96.19 129 VAL A N 1
ATOM 1011 C CA . VAL A 1 129 ? 0.722 11.169 3.563 1.00 96.19 129 VAL A CA 1
ATOM 1012 C C . VAL A 1 129 ? 0.143 12.128 2.512 1.00 96.19 129 VAL A C 1
ATOM 1014 O O . VAL A 1 129 ? -1.067 12.372 2.502 1.00 96.19 129 VAL A O 1
ATOM 1017 N N . PRO A 1 130 ? 0.966 12.671 1.595 1.00 95.25 130 PRO A N 1
ATOM 1018 C CA . PRO A 1 130 ? 0.473 13.534 0.527 1.00 95.25 130 PRO A CA 1
ATOM 1019 C C . PRO A 1 130 ? -0.532 12.814 -0.385 1.00 95.25 130 PRO A C 1
ATOM 1021 O O . PRO A 1 130 ? -0.252 11.749 -0.935 1.00 95.25 130 PRO A O 1
ATOM 1024 N N . LEU A 1 131 ? -1.719 13.401 -0.572 1.00 89.81 131 LEU A N 1
ATOM 1025 C CA . LEU A 1 131 ? -2.791 12.780 -1.361 1.00 89.81 131 LEU A CA 1
ATOM 1026 C C . LEU A 1 131 ? -2.495 12.738 -2.869 1.00 89.81 131 LEU A C 1
ATOM 1028 O O . LEU A 1 131 ? -3.079 11.916 -3.577 1.00 89.81 131 LEU A O 1
ATOM 1032 N N . ASP A 1 132 ? -1.587 13.578 -3.375 1.00 91.50 132 ASP A N 1
ATOM 1033 C CA . ASP A 1 132 ? -1.163 13.576 -4.782 1.00 91.50 132 ASP A CA 1
ATOM 1034 C C . ASP A 1 132 ? -0.439 12.278 -5.177 1.00 91.50 132 ASP A C 1
ATOM 1036 O O . ASP A 1 132 ? -0.473 11.893 -6.351 1.00 91.50 132 ASP A O 1
ATOM 1040 N N . ILE A 1 133 ? 0.112 11.545 -4.198 1.00 94.00 133 ILE A N 1
ATOM 1041 C CA . ILE A 1 133 ? 0.667 10.197 -4.391 1.00 94.00 133 ILE A CA 1
ATOM 1042 C C . ILE A 1 133 ? -0.377 9.275 -5.026 1.00 94.00 133 ILE A C 1
ATOM 1044 O O . ILE A 1 133 ? -0.033 8.507 -5.917 1.00 94.00 133 ILE A O 1
ATOM 1048 N N . SER A 1 134 ? -1.661 9.389 -4.667 1.00 91.19 134 SER A N 1
ATOM 1049 C CA . SER A 1 134 ? -2.719 8.559 -5.266 1.00 91.19 134 SER A CA 1
ATOM 1050 C C . SER A 1 134 ? -2.792 8.714 -6.792 1.00 91.19 134 SER A C 1
ATOM 1052 O O . SER A 1 134 ? -2.881 7.726 -7.518 1.00 91.19 134 SER A O 1
ATOM 1054 N N . LEU A 1 135 ? -2.666 9.940 -7.309 1.00 90.31 135 LEU A N 1
ATOM 1055 C CA . LEU A 1 135 ? -2.676 10.216 -8.748 1.00 90.31 135 LEU A CA 1
ATOM 1056 C C . LEU A 1 135 ? -1.395 9.743 -9.437 1.00 90.31 135 LEU A C 1
ATOM 1058 O O . LEU A 1 135 ? -1.440 9.261 -10.571 1.00 90.31 135 LEU A O 1
ATOM 1062 N N . LYS A 1 136 ? -0.241 9.882 -8.778 1.00 92.25 136 LYS A N 1
ATOM 1063 C CA . LYS A 1 136 ? 1.033 9.355 -9.286 1.00 92.25 136 LYS A CA 1
ATOM 1064 C C . LYS A 1 136 ? 1.006 7.834 -9.369 1.00 92.25 136 LYS A C 1
ATOM 1066 O O . LYS A 1 136 ? 1.310 7.289 -10.425 1.00 92.25 136 LYS A O 1
ATOM 1071 N N . VAL A 1 137 ? 0.541 7.170 -8.315 1.00 94.62 137 VAL A N 1
ATOM 1072 C CA . VAL A 1 137 ? 0.420 5.712 -8.236 1.00 94.62 137 VAL A CA 1
ATOM 1073 C C . VAL A 1 137 ? -0.546 5.176 -9.290 1.00 94.62 137 VAL A C 1
ATOM 1075 O O . VAL A 1 137 ? -0.204 4.240 -10.007 1.00 94.62 137 VAL A O 1
ATOM 1078 N N . GLY A 1 138 ? -1.722 5.790 -9.452 1.00 92.56 138 GLY A N 1
ATOM 1079 C CA . GLY A 1 138 ? -2.692 5.369 -10.469 1.00 92.56 138 GLY A CA 1
ATOM 1080 C C . GLY A 1 138 ? -2.139 5.480 -11.890 1.00 92.56 138 GLY A C 1
ATOM 1081 O O . GLY A 1 138 ? -2.258 4.545 -12.681 1.00 92.56 138 GLY A O 1
ATOM 1082 N N . ARG A 1 139 ? -1.459 6.591 -12.204 1.00 91.06 139 ARG A N 1
ATOM 1083 C CA . ARG A 1 139 ? -0.773 6.759 -13.495 1.00 91.06 139 ARG A CA 1
ATOM 1084 C C . ARG A 1 139 ? 0.374 5.765 -13.657 1.00 91.06 139 ARG A C 1
ATOM 1086 O O . ARG A 1 139 ? 0.495 5.153 -14.711 1.00 91.06 139 ARG A O 1
ATOM 1093 N N . GLY A 1 140 ? 1.182 5.564 -12.621 1.00 93.25 140 GLY A N 1
ATOM 1094 C CA . GLY A 1 140 ? 2.289 4.616 -12.645 1.00 93.25 140 GLY A CA 1
ATOM 1095 C C . GLY A 1 140 ? 1.829 3.174 -12.851 1.00 93.25 140 GLY A C 1
ATOM 1096 O O . GLY A 1 140 ? 2.494 2.422 -13.561 1.00 93.25 140 GLY A O 1
ATOM 1097 N N . ALA A 1 141 ? 0.670 2.797 -12.307 1.00 94.69 141 ALA A N 1
ATOM 1098 C CA . ALA A 1 141 ? 0.080 1.479 -12.522 1.00 94.69 141 ALA A CA 1
ATOM 1099 C C . ALA A 1 141 ? -0.261 1.248 -14.000 1.00 94.69 141 ALA A C 1
ATOM 1101 O O . ALA A 1 141 ? 0.013 0.172 -14.519 1.00 94.69 141 ALA A O 1
ATOM 1102 N N . SER A 1 142 ? -0.747 2.273 -14.710 1.00 92.75 142 SER A N 1
ATOM 1103 C CA . SER A 1 142 ? -1.040 2.175 -16.151 1.00 92.75 142 SER A CA 1
ATOM 1104 C C . SER A 1 142 ? 0.191 1.916 -17.036 1.00 92.75 142 SER A C 1
ATOM 1106 O O . SER A 1 142 ? 0.041 1.587 -18.209 1.00 92.75 142 SER A O 1
ATOM 1108 N N . CYS A 1 143 ? 1.405 2.032 -16.483 1.00 93.31 143 CYS A N 1
ATOM 1109 C CA . CYS A 1 143 ? 2.650 1.716 -17.181 1.00 93.31 143 CYS A CA 1
ATOM 1110 C C . CYS A 1 143 ? 2.991 0.222 -17.214 1.00 93.31 143 CYS A C 1
ATOM 1112 O O . CYS A 1 143 ? 3.943 -0.157 -17.894 1.00 93.31 143 CYS A O 1
ATOM 1114 N N . LEU A 1 144 ? 2.264 -0.614 -16.471 1.00 94.94 144 LEU A N 1
ATOM 1115 C CA . LEU A 1 144 ? 2.456 -2.060 -16.447 1.00 94.94 144 LEU A CA 1
ATOM 1116 C C . LEU A 1 144 ? 1.384 -2.768 -17.275 1.00 94.94 144 LEU A C 1
ATOM 1118 O O . LEU A 1 144 ? 0.228 -2.344 -17.306 1.00 94.94 144 LEU A O 1
ATOM 1122 N N . ASP A 1 145 ? 1.749 -3.894 -17.891 1.00 95.62 145 ASP A N 1
ATOM 1123 C CA . ASP A 1 145 ? 0.767 -4.761 -18.537 1.00 95.62 145 ASP A CA 1
ATOM 1124 C C . ASP A 1 145 ? -0.126 -5.437 -17.487 1.00 95.62 145 ASP A C 1
ATOM 1126 O O . ASP A 1 145 ? 0.329 -6.163 -16.599 1.00 95.62 145 ASP A O 1
ATOM 1130 N N . ASN A 1 146 ? -1.429 -5.191 -17.585 1.00 95.69 146 ASN A N 1
ATOM 1131 C CA . ASN A 1 146 ? -2.384 -5.651 -16.588 1.00 95.69 146 ASN A CA 1
ATOM 1132 C C . ASN A 1 146 ? -2.548 -7.180 -16.570 1.00 95.69 146 ASN A C 1
ATOM 1134 O O . ASN A 1 146 ? -2.747 -7.763 -15.504 1.00 95.69 146 ASN A O 1
ATOM 1138 N N . ALA A 1 147 ? -2.466 -7.843 -17.727 1.00 95.31 147 ALA A N 1
ATOM 1139 C CA . ALA A 1 147 ? -2.634 -9.291 -17.811 1.00 95.31 147 ALA A CA 1
ATOM 1140 C C . ALA A 1 147 ? -1.407 -10.024 -17.255 1.00 95.31 147 ALA A C 1
ATOM 1142 O O . ALA A 1 147 ? -1.573 -10.995 -16.515 1.00 95.31 147 ALA A O 1
ATOM 1143 N N . GLN A 1 148 ? -0.205 -9.529 -17.557 1.00 95.19 148 GLN A N 1
ATOM 1144 C CA . GLN A 1 148 ? 1.069 -10.019 -17.033 1.00 95.19 148 GLN A CA 1
ATOM 1145 C C . GLN A 1 148 ? 1.143 -9.886 -15.509 1.00 95.19 148 GLN A C 1
ATOM 1147 O O . GLN A 1 148 ? 1.643 -10.785 -14.835 1.00 95.19 148 GLN A O 1
ATOM 1152 N N . TRP A 1 149 ? 0.616 -8.789 -14.964 1.00 96.38 149 TRP A N 1
ATOM 1153 C CA . TRP A 1 149 ? 0.616 -8.494 -13.530 1.00 96.38 149 TRP A CA 1
ATOM 1154 C C . TRP A 1 149 ? -0.708 -8.849 -12.838 1.00 96.38 149 TRP A C 1
ATOM 1156 O O . TRP A 1 149 ? -1.106 -8.205 -11.867 1.00 96.38 149 TRP A O 1
ATOM 1166 N N . TRP A 1 150 ? -1.383 -9.904 -13.312 1.00 96.69 150 TRP A N 1
ATOM 1167 C CA . TRP A 1 150 ? -2.520 -10.564 -12.649 1.00 96.69 150 TRP A CA 1
ATOM 1168 C C . TRP A 1 150 ? -3.710 -9.653 -12.302 1.00 96.69 150 TRP A C 1
ATOM 1170 O O . TRP A 1 150 ? -4.404 -9.885 -11.310 1.00 96.69 150 TRP A O 1
ATOM 1180 N N . GLY A 1 151 ? -3.940 -8.598 -13.081 1.00 96.50 151 GLY A N 1
ATOM 1181 C CA . GLY A 1 151 ? -4.987 -7.608 -12.822 1.00 96.50 151 GLY A CA 1
ATOM 1182 C C . GLY A 1 151 ? -4.639 -6.576 -11.742 1.00 96.50 151 GLY A C 1
ATOM 1183 O O . GLY A 1 151 ? -5.463 -5.724 -11.424 1.00 96.50 151 GLY A O 1
ATOM 1184 N N . VAL A 1 152 ? -3.450 -6.632 -11.132 1.00 97.00 152 VAL A N 1
ATOM 1185 C CA . VAL A 1 152 ? -3.077 -5.712 -10.046 1.00 97.00 152 VAL A CA 1
ATOM 1186 C C . VAL A 1 152 ? -3.029 -4.247 -10.509 1.00 97.00 152 VAL A C 1
ATOM 1188 O O . VAL A 1 152 ? -3.556 -3.408 -9.778 1.00 97.00 152 VAL A O 1
ATOM 1191 N N . PRO A 1 153 ? -2.483 -3.901 -11.694 1.00 97.12 153 PRO A N 1
ATOM 1192 C CA . PRO A 1 153 ? -2.496 -2.521 -12.182 1.00 97.12 153 PRO A CA 1
ATOM 1193 C C . PRO A 1 153 ? -3.892 -1.886 -12.258 1.00 97.12 153 PRO A C 1
ATOM 1195 O O . PRO A 1 153 ? -4.095 -0.774 -11.763 1.00 97.12 153 PRO A O 1
ATOM 1198 N N . ASP A 1 154 ? -4.875 -2.599 -12.812 1.00 96.31 154 ASP A N 1
ATOM 1199 C CA . ASP A 1 154 ? -6.263 -2.127 -12.864 1.00 96.31 154 ASP A CA 1
ATOM 1200 C C . ASP A 1 154 ? -6.891 -2.067 -11.469 1.00 96.31 154 ASP A C 1
ATOM 1202 O O . ASP A 1 154 ? -7.629 -1.129 -11.163 1.00 96.31 154 ASP A O 1
ATOM 1206 N N . ALA A 1 155 ? -6.579 -3.032 -10.596 1.00 96.38 155 ALA A N 1
ATOM 1207 C CA . ALA A 1 155 ? -7.060 -3.022 -9.218 1.00 96.38 155 ALA A CA 1
ATOM 1208 C C . ALA A 1 155 ? -6.555 -1.791 -8.448 1.00 96.38 155 ALA A C 1
ATOM 1210 O O . ALA A 1 155 ? -7.327 -1.187 -7.705 1.00 96.38 155 ALA A O 1
ATOM 1211 N N . ILE A 1 156 ? -5.295 -1.385 -8.651 1.00 96.19 156 ILE A N 1
ATOM 1212 C CA . ILE A 1 156 ? -4.720 -0.167 -8.058 1.00 96.19 156 ILE A CA 1
ATOM 1213 C C . ILE A 1 156 ? -5.479 1.074 -8.542 1.00 96.19 156 ILE A C 1
ATOM 1215 O O . ILE A 1 156 ? -5.904 1.893 -7.725 1.00 96.19 156 ILE A O 1
ATOM 1219 N N . GLN A 1 157 ? -5.694 1.211 -9.854 1.00 94.19 157 GLN A N 1
ATOM 1220 C CA . GLN A 1 157 ? -6.432 2.350 -10.413 1.00 94.19 157 GLN A CA 1
ATOM 1221 C C . GLN A 1 157 ? -7.867 2.413 -9.883 1.00 94.19 157 GLN A C 1
ATOM 1223 O O . GLN A 1 157 ? -8.320 3.461 -9.417 1.00 94.19 157 GLN A O 1
ATOM 1228 N N . ALA A 1 158 ? -8.565 1.278 -9.886 1.00 94.19 158 ALA A N 1
ATOM 1229 C CA . ALA A 1 158 ? -9.922 1.196 -9.374 1.00 94.19 158 ALA A CA 1
ATOM 1230 C C . ALA A 1 158 ? -9.993 1.516 -7.874 1.00 94.19 158 ALA A C 1
ATOM 1232 O O . ALA A 1 158 ? -10.870 2.271 -7.461 1.00 94.19 158 ALA A O 1
ATOM 1233 N N . ALA A 1 159 ? -9.047 1.023 -7.068 1.00 92.88 159 ALA A N 1
ATOM 1234 C CA . ALA A 1 159 ? -8.949 1.346 -5.646 1.00 92.88 159 ALA A CA 1
ATOM 1235 C C . ALA A 1 159 ? -8.816 2.857 -5.395 1.00 92.88 159 ALA A C 1
ATOM 1237 O O . ALA A 1 159 ? -9.471 3.400 -4.498 1.00 92.88 159 ALA A O 1
ATOM 1238 N N . ILE A 1 160 ? -8.021 3.551 -6.215 1.00 91.94 160 ILE A N 1
ATOM 1239 C CA . ILE A 1 160 ? -7.877 5.010 -6.154 1.00 91.94 160 ILE A CA 1
ATOM 1240 C C . ILE A 1 160 ? -9.193 5.696 -6.512 1.00 91.94 160 ILE A C 1
ATOM 1242 O O . ILE A 1 160 ? -9.616 6.584 -5.780 1.00 91.94 160 ILE A O 1
ATOM 1246 N N . TRP A 1 161 ? -9.875 5.288 -7.584 1.00 91.75 161 TRP A N 1
ATOM 1247 C CA . TRP A 1 161 ? -11.150 5.900 -7.979 1.00 91.75 161 TRP A CA 1
ATOM 1248 C C . TRP A 1 161 ? -12.277 5.659 -6.971 1.00 91.75 161 TRP A C 1
ATOM 1250 O O . TRP A 1 161 ? -13.110 6.539 -6.769 1.00 91.75 161 TRP A O 1
ATOM 1260 N N . VAL A 1 162 ? -12.297 4.497 -6.313 1.00 89.62 162 VAL A N 1
ATOM 1261 C CA . VAL A 1 162 ? -13.234 4.202 -5.215 1.00 89.62 162 VAL A CA 1
ATOM 1262 C C . VAL A 1 162 ? -12.954 5.095 -4.007 1.00 89.62 162 VAL A C 1
ATOM 1264 O O . VAL A 1 162 ? -13.881 5.621 -3.389 1.00 89.62 162 VAL A O 1
ATOM 1267 N N . SER A 1 163 ? -11.678 5.283 -3.671 1.00 85.88 163 SER A N 1
ATOM 1268 C CA . SER A 1 163 ? -11.265 6.074 -2.507 1.00 85.88 163 SER A CA 1
ATOM 1269 C C . SER A 1 163 ? -11.389 7.580 -2.751 1.00 85.88 163 SER A C 1
ATOM 1271 O O . SER A 1 163 ? -11.751 8.326 -1.841 1.00 85.88 163 SER A O 1
ATOM 1273 N N . PHE A 1 164 ? -11.152 8.015 -3.992 1.00 87.44 164 PHE A N 1
ATOM 1274 C CA . PHE A 1 164 ? -11.159 9.405 -4.445 1.00 87.44 164 PHE A CA 1
ATOM 1275 C C . PHE A 1 164 ? -12.030 9.571 -5.704 1.00 87.44 164 PHE A C 1
ATOM 1277 O O . PHE A 1 164 ? -11.503 9.705 -6.814 1.00 87.44 164 PHE A O 1
ATOM 1284 N N . PRO A 1 165 ? -13.368 9.630 -5.558 1.00 84.44 165 PRO A N 1
ATOM 1285 C CA . PRO A 1 165 ? -14.285 9.709 -6.698 1.00 84.44 165 PRO A CA 1
ATOM 1286 C C . PRO A 1 165 ? -14.066 10.921 -7.612 1.00 84.44 165 PRO A C 1
ATOM 1288 O O . PRO A 1 165 ? -14.362 10.850 -8.799 1.00 84.44 165 PRO A O 1
ATOM 1291 N N . ALA A 1 166 ? -13.504 12.018 -7.091 1.00 85.00 166 ALA A N 1
ATOM 1292 C CA . ALA A 1 166 ? -13.184 13.216 -7.871 1.00 85.00 166 ALA A CA 1
ATOM 1293 C C . ALA A 1 166 ? -12.132 12.974 -8.973 1.00 85.00 166 ALA A C 1
ATOM 1295 O O . ALA A 1 166 ? -12.089 13.716 -9.948 1.00 85.00 166 ALA A O 1
ATOM 1296 N N . ASN A 1 167 ? -11.307 11.931 -8.835 1.00 81.44 167 ASN A N 1
ATOM 1297 C CA . ASN A 1 167 ? -10.246 11.585 -9.786 1.00 81.44 167 ASN A CA 1
ATOM 1298 C C . ASN A 1 167 ? -10.691 10.535 -10.820 1.00 81.44 167 ASN A C 1
ATOM 1300 O O . ASN A 1 167 ? -9.889 10.079 -11.637 1.00 81.44 167 ASN A O 1
ATOM 1304 N N . LYS A 1 168 ? -11.953 10.103 -10.753 1.00 86.88 168 LYS A N 1
ATOM 1305 C CA . LYS A 1 168 ? -12.524 9.074 -11.617 1.00 86.88 168 LYS A CA 1
ATOM 1306 C C . LYS A 1 168 ? -12.900 9.658 -12.985 1.00 86.88 168 LYS A C 1
ATOM 1308 O O . LYS A 1 168 ? -13.604 10.666 -13.029 1.00 86.88 168 LYS A O 1
ATOM 1313 N N . PRO A 1 169 ? -12.559 8.996 -14.102 1.00 86.00 169 PRO A N 1
ATOM 1314 C CA . PRO A 1 169 ? -13.121 9.342 -15.405 1.00 86.00 169 PRO A CA 1
ATOM 1315 C C . PRO A 1 169 ? -14.646 9.150 -15.434 1.00 86.00 169 PRO A C 1
ATOM 1317 O O . PRO A 1 169 ? -15.175 8.172 -14.897 1.00 86.00 169 PRO A O 1
ATOM 1320 N N . GLU A 1 170 ? -15.377 10.061 -16.078 1.00 84.88 170 GLU A N 1
ATOM 1321 C CA . GLU A 1 170 ? -16.851 10.042 -16.082 1.00 84.88 170 GLU A CA 1
ATOM 1322 C C . GLU A 1 170 ? -17.429 8.733 -16.639 1.00 84.88 170 GLU A C 1
ATOM 1324 O O . GLU A 1 170 ? -18.402 8.213 -16.102 1.00 84.88 170 GLU A O 1
ATOM 1329 N N . THR A 1 171 ? -16.775 8.148 -17.643 1.00 88.00 171 THR A N 1
ATOM 1330 C CA . THR A 1 171 ? -17.224 6.947 -18.364 1.00 88.00 171 THR A CA 1
ATOM 1331 C C . THR A 1 171 ? -16.874 5.619 -17.687 1.00 88.00 171 THR A C 1
ATOM 1333 O O . THR A 1 171 ? -17.259 4.565 -18.193 1.00 88.00 171 THR A O 1
ATOM 1336 N N . ILE A 1 172 ? -16.124 5.640 -16.579 1.00 88.94 172 ILE A N 1
ATOM 1337 C CA . ILE A 1 172 ? -15.609 4.426 -15.933 1.00 88.94 172 ILE A CA 1
ATOM 1338 C C . ILE A 1 172 ? -16.374 4.121 -14.645 1.00 88.94 172 ILE A C 1
ATOM 1340 O O . ILE A 1 172 ? -16.470 4.966 -13.754 1.00 88.94 172 ILE A O 1
ATOM 1344 N N . GLU A 1 173 ? -16.838 2.877 -14.524 1.00 91.50 173 GLU A N 1
ATOM 1345 C CA . GLU A 1 173 ? -17.378 2.301 -13.290 1.00 91.50 173 GLU A CA 1
ATOM 1346 C C . GLU A 1 173 ? -16.265 1.565 -12.514 1.00 91.50 173 GLU A C 1
ATOM 1348 O O . GLU A 1 173 ? -15.845 0.485 -12.944 1.00 91.50 173 GLU A O 1
ATOM 1353 N N . PRO A 1 174 ? -15.754 2.101 -11.384 1.00 91.12 174 PRO A N 1
ATOM 1354 C CA . PRO A 1 174 ? -14.550 1.586 -10.728 1.00 91.12 174 PRO A CA 1
ATOM 1355 C C . PRO A 1 174 ? -14.729 0.173 -10.192 1.00 91.12 174 PRO A C 1
ATOM 1357 O O . PRO A 1 174 ? -13.825 -0.646 -10.305 1.00 91.12 174 PRO A O 1
ATOM 1360 N N . LEU A 1 175 ? -15.911 -0.130 -9.650 1.00 90.12 175 LEU A N 1
ATOM 1361 C CA . LEU A 1 175 ? -16.207 -1.454 -9.110 1.00 90.12 175 LEU A CA 1
ATOM 1362 C C . LEU A 1 175 ? -16.223 -2.521 -10.208 1.00 90.12 175 LEU A C 1
ATOM 1364 O O . LEU A 1 175 ? -15.706 -3.610 -10.001 1.00 90.12 175 LEU A O 1
ATOM 1368 N N . LEU A 1 176 ? -16.709 -2.185 -11.406 1.00 92.50 176 LEU A N 1
ATOM 1369 C CA . LEU A 1 176 ? -16.676 -3.095 -12.551 1.00 92.50 176 LEU A CA 1
ATOM 1370 C C . LEU A 1 176 ? -15.236 -3.362 -13.023 1.00 92.50 176 LEU A C 1
ATOM 1372 O O . LEU A 1 176 ? -14.906 -4.484 -13.410 1.00 92.50 176 LEU A O 1
ATOM 1376 N N . VAL A 1 177 ? -14.377 -2.337 -13.009 1.00 93.88 177 VAL A N 1
ATOM 1377 C CA . VAL A 1 177 ? -12.945 -2.495 -13.316 1.00 93.88 177 VAL A CA 1
ATOM 1378 C C . VAL A 1 177 ? -12.275 -3.382 -12.268 1.00 93.88 177 VAL A C 1
ATOM 1380 O O . VAL A 1 177 ? -11.578 -4.330 -12.627 1.00 93.88 177 VAL A O 1
ATOM 1383 N N . LEU A 1 178 ? -12.547 -3.135 -10.986 1.00 93.00 178 LEU A N 1
ATOM 1384 C CA . LEU A 1 178 ? -12.012 -3.917 -9.874 1.00 93.00 178 LEU A CA 1
ATOM 1385 C C . LEU A 1 178 ? -12.461 -5.384 -9.927 1.00 93.00 178 LEU A C 1
ATOM 1387 O O . LEU A 1 178 ? -11.645 -6.283 -9.735 1.00 93.00 178 LEU A O 1
ATOM 1391 N N . ASP A 1 179 ? -13.727 -5.645 -10.254 1.00 93.06 179 ASP A N 1
ATOM 1392 C CA . ASP A 1 179 ? -14.255 -7.001 -10.419 1.00 93.06 179 ASP A CA 1
ATOM 1393 C C . ASP A 1 179 ? -13.545 -7.749 -11.548 1.00 93.06 179 ASP A C 1
ATOM 1395 O O . ASP A 1 179 ? -13.106 -8.887 -11.363 1.00 93.06 179 ASP A O 1
ATOM 1399 N N . LYS A 1 180 ? -13.363 -7.108 -12.709 1.00 95.50 180 LYS A N 1
ATOM 1400 C CA . LYS A 1 180 ? -12.607 -7.697 -13.826 1.00 95.50 180 LYS A CA 1
ATOM 1401 C C . LYS A 1 180 ? -11.156 -7.974 -13.438 1.00 95.50 180 LYS A C 1
ATOM 1403 O O . LYS A 1 180 ? -10.657 -9.061 -13.719 1.00 95.50 180 LYS A O 1
ATOM 1408 N N . ALA A 1 181 ? -10.509 -7.037 -12.750 1.00 95.75 181 ALA A N 1
ATOM 1409 C CA . ALA A 1 181 ? -9.149 -7.187 -12.246 1.00 95.75 181 ALA A CA 1
ATOM 1410 C C . ALA A 1 181 ? -9.012 -8.394 -11.298 1.00 95.75 181 ALA A C 1
ATOM 1412 O O . ALA A 1 181 ? -8.103 -9.214 -11.449 1.00 95.75 181 ALA A O 1
ATOM 1413 N N . MET A 1 182 ? -9.960 -8.564 -10.369 1.00 95.00 182 MET A N 1
ATOM 1414 C CA . MET A 1 182 ? -10.012 -9.733 -9.487 1.00 95.00 182 MET A CA 1
ATOM 1415 C C . MET A 1 182 ? -10.198 -11.042 -10.264 1.00 95.00 182 MET A C 1
ATOM 1417 O O . MET A 1 182 ? -9.545 -12.033 -9.934 1.00 95.00 182 MET A O 1
ATOM 1421 N N . GLN A 1 183 ? -11.052 -11.064 -11.292 1.00 95.75 183 GLN A N 1
ATOM 1422 C CA . GLN A 1 183 ? -11.249 -12.254 -12.129 1.00 95.75 183 GLN A CA 1
ATOM 1423 C C . GLN A 1 183 ? -9.986 -12.629 -12.910 1.00 95.75 183 GLN A C 1
ATOM 1425 O O . GLN A 1 183 ? -9.629 -13.807 -12.939 1.00 95.75 183 GLN A O 1
ATOM 1430 N N . THR A 1 184 ? -9.276 -11.649 -13.476 1.00 95.44 184 THR A N 1
ATOM 1431 C CA . THR A 1 184 ? -7.981 -11.868 -14.142 1.00 95.44 184 THR A CA 1
ATOM 1432 C C . THR A 1 184 ? -6.988 -12.542 -13.199 1.00 95.44 184 THR A C 1
ATOM 1434 O O . THR A 1 184 ? -6.394 -13.560 -13.555 1.00 95.44 184 THR A O 1
ATOM 1437 N N . GLY A 1 185 ? -6.851 -12.031 -11.971 1.00 95.06 185 GLY A N 1
ATOM 1438 C CA . GLY A 1 185 ? -5.984 -12.639 -10.962 1.00 95.06 185 GLY A CA 1
ATOM 1439 C C . GLY A 1 185 ? -6.405 -14.067 -10.608 1.00 95.06 185 GLY A C 1
ATOM 1440 O O . GLY A 1 185 ? -5.577 -14.979 -10.625 1.00 95.06 185 GLY A O 1
ATOM 1441 N N . LEU A 1 186 ? -7.699 -14.293 -10.361 1.00 95.06 186 LEU A N 1
ATOM 1442 C CA . LEU A 1 186 ? -8.239 -15.609 -10.005 1.00 95.06 186 LEU A CA 1
ATOM 1443 C C . LEU A 1 186 ? -7.992 -16.669 -11.082 1.00 95.06 186 LEU A C 1
ATOM 1445 O O . LEU A 1 186 ? -7.601 -17.788 -10.747 1.00 95.06 186 LEU A O 1
ATOM 1449 N N . GLN A 1 187 ? -8.185 -16.324 -12.356 1.00 95.81 187 GLN A N 1
ATOM 1450 C CA . GLN A 1 187 ? -7.930 -17.228 -13.483 1.00 95.81 187 GLN A CA 1
ATOM 1451 C C . GLN A 1 187 ? -6.454 -17.632 -13.581 1.00 95.81 187 GLN A C 1
ATOM 1453 O O . GLN A 1 187 ? -6.148 -18.736 -14.025 1.00 95.81 187 GLN A O 1
ATOM 1458 N N . GLN A 1 188 ? -5.551 -16.768 -13.118 1.00 95.00 188 GLN A N 1
ATOM 1459 C CA . GLN A 1 188 ? -4.108 -17.005 -13.091 1.00 95.00 188 GLN A CA 1
ATOM 1460 C C . GLN A 1 188 ? -3.605 -17.541 -11.735 1.00 95.00 188 GLN A C 1
ATOM 1462 O O . GLN A 1 188 ? -2.402 -17.683 -11.531 1.00 95.00 188 GLN A O 1
ATOM 1467 N N . GLY A 1 189 ? -4.507 -17.850 -10.793 1.00 94.56 189 GLY A N 1
ATOM 1468 C CA . GLY A 1 189 ? -4.165 -18.389 -9.471 1.00 94.56 189 GLY A CA 1
ATOM 1469 C C . GLY A 1 189 ? -3.631 -17.362 -8.464 1.00 94.56 189 GLY A C 1
ATOM 1470 O O . GLY A 1 189 ? -3.166 -17.746 -7.391 1.00 94.56 189 GLY A O 1
ATOM 1471 N N . MET A 1 190 ? -3.722 -16.065 -8.765 1.00 94.38 190 MET A N 1
ATOM 1472 C CA . MET A 1 190 ? -3.167 -14.972 -7.964 1.00 94.38 190 MET A CA 1
ATOM 1473 C C . MET A 1 190 ? -4.263 -14.152 -7.278 1.00 94.38 190 MET A C 1
ATOM 1475 O O . MET A 1 190 ? -5.264 -13.774 -7.878 1.00 94.38 190 MET A O 1
ATOM 1479 N N . ARG A 1 191 ? -4.072 -13.842 -5.988 1.00 94.38 191 ARG A N 1
ATOM 1480 C CA . ARG A 1 191 ? -5.086 -13.158 -5.156 1.00 94.38 191 ARG A CA 1
ATOM 1481 C C . ARG A 1 191 ? -4.770 -11.698 -4.837 1.00 94.38 191 ARG A C 1
ATOM 1483 O O . ARG A 1 191 ? -5.518 -11.072 -4.093 1.00 94.38 191 ARG A O 1
ATOM 1490 N N . LEU A 1 192 ? -3.694 -11.138 -5.391 1.00 92.81 192 LEU A N 1
ATOM 1491 C CA . LEU A 1 192 ? -3.251 -9.776 -5.069 1.00 92.81 192 LEU A CA 1
ATOM 1492 C C . LEU A 1 192 ? -4.322 -8.719 -5.376 1.00 92.81 192 LEU A C 1
ATOM 1494 O O . LEU A 1 192 ? -4.600 -7.883 -4.521 1.00 92.81 192 LEU A O 1
ATOM 1498 N N . ALA A 1 193 ? -5.005 -8.813 -6.522 1.00 93.56 193 ALA A N 1
ATOM 1499 C CA . ALA A 1 193 ? -6.110 -7.912 -6.860 1.00 93.56 193 ALA A CA 1
ATOM 1500 C C . ALA A 1 193 ? -7.265 -7.967 -5.836 1.00 93.56 193 ALA A C 1
ATOM 1502 O O . ALA A 1 193 ? -7.888 -6.948 -5.552 1.00 93.56 193 ALA A O 1
ATOM 1503 N N . GLN A 1 194 ? -7.517 -9.131 -5.220 1.00 91.31 194 GLN A N 1
ATOM 1504 C CA . GLN A 1 194 ? -8.537 -9.273 -4.172 1.00 91.31 194 GLN A CA 1
ATOM 1505 C C . GLN A 1 194 ? -8.120 -8.579 -2.873 1.00 91.31 194 GLN A C 1
ATOM 1507 O O . GLN A 1 194 ? -8.958 -7.996 -2.189 1.00 91.31 194 GLN A O 1
ATOM 1512 N N . VAL A 1 195 ? -6.828 -8.630 -2.533 1.00 90.88 195 VAL A N 1
ATOM 1513 C CA . VAL A 1 195 ? -6.287 -7.926 -1.361 1.00 90.88 195 VAL A CA 1
ATOM 1514 C C . VAL A 1 195 ? -6.400 -6.416 -1.558 1.00 90.88 195 VAL A C 1
ATOM 1516 O O . VAL A 1 195 ? -6.882 -5.727 -0.663 1.00 90.88 195 VAL A O 1
ATOM 1519 N N . VAL A 1 196 ? -6.041 -5.916 -2.745 1.00 91.50 196 VAL A N 1
ATOM 1520 C CA . VAL A 1 196 ? -6.210 -4.498 -3.103 1.00 91.50 196 VAL A CA 1
ATOM 1521 C C . VAL A 1 196 ? -7.679 -4.083 -2.988 1.00 91.50 196 VAL A C 1
ATOM 1523 O O . VAL A 1 196 ? -7.984 -3.073 -2.356 1.00 91.50 196 VAL A O 1
ATOM 1526 N N . ALA A 1 197 ? -8.600 -4.895 -3.515 1.00 89.38 197 ALA A N 1
ATOM 1527 C CA . ALA A 1 197 ? -10.033 -4.636 -3.409 1.00 89.38 197 ALA A CA 1
ATOM 1528 C C . ALA A 1 197 ? -10.517 -4.569 -1.951 1.00 89.38 197 ALA A C 1
ATOM 1530 O O . ALA A 1 197 ? -11.248 -3.650 -1.587 1.00 89.38 197 ALA A O 1
ATOM 1531 N N . ALA A 1 198 ? -10.087 -5.511 -1.107 1.00 86.56 198 ALA A N 1
ATOM 1532 C CA . ALA A 1 198 ? -10.466 -5.556 0.303 1.00 86.56 198 ALA A CA 1
ATOM 1533 C C . ALA A 1 198 ? -9.966 -4.338 1.097 1.00 86.56 198 ALA A C 1
ATOM 1535 O O . ALA A 1 198 ? -10.647 -3.890 2.014 1.00 86.56 198 ALA A O 1
ATOM 1536 N N . ASN A 1 199 ? -8.807 -3.787 0.734 1.00 83.44 199 ASN A N 1
ATOM 1537 C CA . ASN A 1 199 ? -8.248 -2.606 1.393 1.00 83.44 199 ASN A CA 1
ATOM 1538 C C . ASN A 1 199 ? -8.911 -1.304 0.933 1.00 83.44 199 ASN A C 1
ATOM 1540 O O . ASN A 1 199 ? -9.056 -0.371 1.719 1.00 83.44 199 ASN A O 1
ATOM 1544 N N . ALA A 1 200 ? -9.320 -1.234 -0.334 1.00 81.25 200 ALA A N 1
ATOM 1545 C CA . ALA A 1 200 ? -9.970 -0.055 -0.899 1.00 81.25 200 ALA A CA 1
ATOM 1546 C C . ALA A 1 200 ? -11.447 0.067 -0.490 1.00 81.25 200 ALA A C 1
ATOM 1548 O O . ALA A 1 200 ? -11.982 1.169 -0.345 1.00 81.25 200 ALA A O 1
ATOM 1549 N N . VAL A 1 201 ? -12.123 -1.069 -0.312 1.00 70.19 201 VAL A N 1
ATOM 1550 C CA . VAL A 1 201 ? -13.559 -1.135 -0.030 1.00 70.19 201 VAL A CA 1
ATOM 1551 C C . VAL A 1 201 ? -13.764 -1.434 1.452 1.00 70.19 201 VAL A C 1
ATOM 1553 O O . VAL A 1 201 ? -13.776 -2.584 1.881 1.00 70.19 201 VAL A O 1
ATOM 1556 N N . SER A 1 202 ? -13.939 -0.380 2.250 1.00 55.84 202 SER A N 1
ATOM 1557 C CA . SER A 1 202 ? -14.221 -0.519 3.681 1.00 55.84 202 SER A CA 1
ATOM 1558 C C . SER A 1 202 ? -15.599 -1.165 3.928 1.00 55.84 202 SER A C 1
ATOM 1560 O O . SER A 1 202 ? -16.574 -0.795 3.254 1.00 55.84 202 SER A O 1
ATOM 1562 N N . PRO A 1 203 ? -15.725 -2.094 4.900 1.00 43.22 203 PRO A N 1
ATOM 1563 C CA . PRO A 1 203 ? -17.007 -2.673 5.285 1.00 43.22 203 PRO A CA 1
ATOM 1564 C C . PRO A 1 203 ? -17.911 -1.576 5.869 1.00 43.22 203 PRO A C 1
ATOM 1566 O O . PRO A 1 203 ? -17.711 -1.094 6.979 1.00 43.22 203 PRO A O 1
ATOM 1569 N N . GLY A 1 204 ? -18.890 -1.152 5.072 1.00 41.03 204 GLY A N 1
ATOM 1570 C CA . GLY A 1 204 ? -19.819 -0.065 5.394 1.00 41.03 204 GLY A CA 1
ATOM 1571 C C . GLY A 1 204 ? -20.190 0.813 4.197 1.00 41.03 204 GLY A C 1
ATOM 1572 O O . GLY A 1 204 ? -21.145 1.578 4.294 1.00 41.03 204 GLY A O 1
ATOM 1573 N N . ARG A 1 205 ? -19.464 0.707 3.071 1.00 43.47 205 ARG A N 1
ATOM 1574 C CA . ARG A 1 205 ? -19.751 1.483 1.850 1.00 43.47 205 ARG A CA 1
ATOM 1575 C C . ARG A 1 205 ? -20.613 0.769 0.805 1.00 43.47 205 ARG A C 1
ATOM 1577 O O . ARG A 1 205 ? -21.250 1.475 0.035 1.00 43.47 205 ARG A O 1
ATOM 1584 N N . ASP A 1 206 ? -20.671 -0.567 0.774 1.00 42.38 206 ASP A N 1
ATOM 1585 C CA . ASP A 1 206 ? -21.509 -1.291 -0.196 1.00 42.38 206 ASP A CA 1
ATOM 1586 C C . ASP A 1 206 ? -21.693 -2.787 0.168 1.00 42.38 206 ASP A C 1
ATOM 1588 O O . ASP A 1 206 ? -20.716 -3.532 0.289 1.00 42.38 206 ASP A O 1
ATOM 1592 N N . ASP A 1 207 ? -22.938 -3.252 0.330 1.00 41.22 207 ASP A N 1
ATOM 1593 C CA . ASP A 1 207 ? -23.283 -4.659 0.644 1.00 41.22 207 ASP A CA 1
ATOM 1594 C C . ASP A 1 207 ? -23.047 -5.612 -0.546 1.00 41.22 207 ASP A C 1
ATOM 1596 O O . ASP A 1 207 ? -22.975 -6.837 -0.397 1.00 41.22 207 ASP A O 1
ATOM 1600 N N . SER A 1 208 ? -22.939 -5.061 -1.755 1.00 40.50 208 SER A N 1
ATOM 1601 C CA . SER A 1 208 ? -22.797 -5.816 -3.003 1.00 40.50 208 SER A CA 1
ATOM 1602 C C . SER A 1 208 ? -21.459 -6.567 -3.096 1.00 40.50 208 SER A C 1
ATOM 1604 O O . SER A 1 208 ? -21.427 -7.722 -3.529 1.00 40.50 208 SER A O 1
ATOM 1606 N N . LEU A 1 209 ? -20.370 -5.982 -2.589 1.00 42.00 209 LEU A N 1
ATOM 1607 C CA . LEU A 1 209 ? -19.030 -6.586 -2.604 1.00 42.00 209 LEU A CA 1
ATOM 1608 C C . LEU A 1 209 ? -18.775 -7.529 -1.424 1.00 42.00 209 LEU A C 1
ATOM 1610 O O . LEU A 1 209 ? -18.022 -8.493 -1.569 1.00 42.00 209 LEU A O 1
ATOM 1614 N N . GLN A 1 210 ? -19.474 -7.350 -0.296 1.00 44.53 210 GLN A N 1
ATOM 1615 C CA . GLN A 1 210 ? -19.483 -8.350 0.780 1.00 44.53 210 GLN A CA 1
ATOM 1616 C C . GLN A 1 210 ? -20.037 -9.694 0.294 1.00 44.53 210 GLN A C 1
ATOM 1618 O O . GLN A 1 210 ? -19.562 -10.739 0.726 1.00 44.53 210 GLN A O 1
ATOM 1623 N N . LYS A 1 211 ? -20.985 -9.699 -0.655 1.00 39.06 211 LYS A N 1
ATOM 1624 C CA . LYS A 1 211 ? -21.465 -10.936 -1.297 1.00 39.06 211 LYS A CA 1
ATOM 1625 C C . LYS A 1 211 ? -20.426 -11.552 -2.234 1.00 39.06 211 LYS A C 1
ATOM 1627 O O . LYS A 1 211 ? -20.312 -12.774 -2.273 1.00 39.06 211 LYS A O 1
ATOM 1632 N N . ALA A 1 212 ? -19.647 -10.740 -2.952 1.00 40.97 212 ALA A N 1
ATOM 1633 C CA . ALA A 1 212 ? -18.555 -11.230 -3.797 1.00 40.97 212 ALA A CA 1
ATOM 1634 C C . ALA A 1 212 ? -17.406 -11.833 -2.963 1.00 40.97 212 ALA A C 1
ATOM 1636 O O . ALA A 1 212 ? -16.859 -12.873 -3.327 1.00 40.97 212 ALA A O 1
ATOM 1637 N N . GLN A 1 213 ? -17.099 -11.239 -1.804 1.00 42.97 213 GLN A N 1
ATOM 1638 C CA . GLN A 1 213 ? -16.143 -11.776 -0.828 1.00 42.97 213 GLN A CA 1
ATOM 1639 C C . GLN A 1 213 ? -16.712 -12.980 -0.048 1.00 42.97 213 GLN A C 1
ATOM 1641 O O . GLN A 1 213 ? -15.995 -13.943 0.207 1.00 42.97 213 GLN A O 1
ATOM 1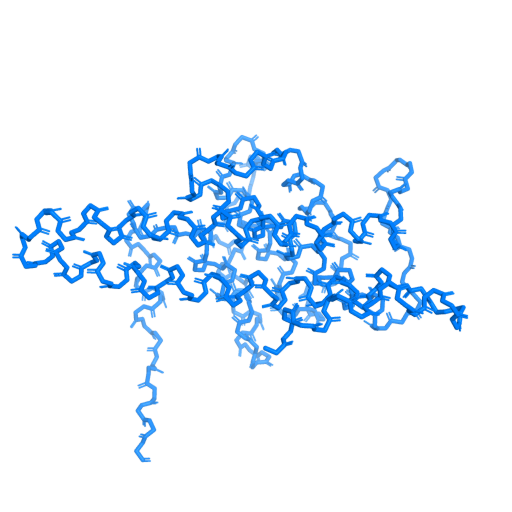646 N N . GLY A 1 214 ? -18.007 -12.974 0.282 1.00 35.59 214 GLY A N 1
ATOM 1647 C CA . GLY A 1 214 ? -18.705 -14.052 0.996 1.00 35.59 214 GLY A CA 1
ATOM 1648 C C . GLY A 1 214 ? -19.003 -15.297 0.152 1.00 35.59 214 GLY A C 1
ATOM 1649 O O . GLY A 1 214 ? -19.185 -16.376 0.708 1.00 35.59 214 GLY A O 1
ATOM 1650 N N . ASN A 1 215 ? -18.997 -15.181 -1.180 1.00 34.09 215 ASN A N 1
ATOM 1651 C CA . ASN A 1 215 ? -19.115 -16.310 -2.113 1.00 34.09 215 ASN A CA 1
ATOM 1652 C C . ASN A 1 215 ? -17.774 -16.979 -2.446 1.00 34.09 215 ASN A C 1
ATOM 1654 O O . ASN A 1 215 ? -17.724 -17.861 -3.307 1.00 34.09 215 ASN A O 1
ATOM 1658 N N . LEU A 1 216 ? -16.681 -16.600 -1.779 1.00 39.25 216 LEU A N 1
ATOM 1659 C CA . LEU A 1 216 ? -15.448 -17.371 -1.851 1.00 39.25 216 LEU A CA 1
ATOM 1660 C C . LEU A 1 216 ? -15.694 -18.729 -1.181 1.00 39.25 216 LEU A C 1
ATOM 1662 O O . LEU A 1 216 ? -15.966 -18.765 0.021 1.00 39.25 216 LEU A O 1
ATOM 1666 N N . PRO A 1 217 ? -15.581 -19.863 -1.900 1.00 29.42 217 PRO A N 1
ATOM 1667 C CA . PRO A 1 217 ? -15.576 -21.152 -1.244 1.00 29.42 217 PRO A CA 1
ATOM 1668 C C . PRO A 1 217 ? -14.316 -21.191 -0.384 1.00 29.42 217 PRO A C 1
ATOM 1670 O O . PRO A 1 217 ? -13.208 -21.408 -0.883 1.00 29.42 217 PRO A O 1
ATOM 1673 N N . ILE A 1 218 ? -14.477 -20.977 0.920 1.00 34.81 218 ILE A N 1
ATOM 1674 C CA . ILE A 1 218 ? -13.506 -21.427 1.906 1.00 34.81 218 ILE A CA 1
ATOM 1675 C C . ILE A 1 218 ? -13.535 -22.946 1.776 1.00 34.81 218 ILE A C 1
ATOM 1677 O O . ILE A 1 218 ? -14.348 -23.629 2.396 1.00 34.81 218 ILE A O 1
ATOM 1681 N N . ARG A 1 219 ? -12.703 -23.491 0.882 1.00 30.66 219 ARG A N 1
ATOM 1682 C CA . ARG A 1 219 ? -12.403 -24.917 0.874 1.00 30.66 219 ARG A CA 1
ATOM 1683 C C . ARG A 1 219 ? -11.798 -25.180 2.242 1.00 30.66 219 ARG A C 1
ATOM 1685 O O . ARG A 1 219 ? -10.646 -24.829 2.481 1.00 30.66 219 ARG A O 1
ATOM 1692 N N . SER A 1 220 ? -12.607 -25.724 3.150 1.00 27.72 220 SER A N 1
ATOM 1693 C CA . SER A 1 220 ? -12.109 -26.257 4.405 1.00 27.72 220 SER A CA 1
ATOM 1694 C C . SER A 1 220 ? -11.013 -27.240 4.026 1.00 27.72 220 SER A C 1
ATOM 1696 O O . SER A 1 220 ? -11.293 -28.242 3.362 1.00 27.72 220 SER A O 1
ATOM 1698 N N . VAL A 1 221 ? -9.773 -26.922 4.377 1.00 36.03 221 VAL A N 1
ATOM 1699 C CA . VAL A 1 221 ? -8.712 -27.917 4.379 1.00 36.03 221 VAL A CA 1
ATOM 1700 C C . VAL A 1 221 ? -9.128 -28.916 5.451 1.00 36.03 221 VAL A C 1
ATOM 1702 O O . VAL A 1 221 ? -9.087 -28.615 6.643 1.00 36.03 221 VAL A O 1
ATOM 1705 N N . ARG A 1 222 ? -9.680 -30.035 4.993 1.00 32.47 222 ARG A N 1
ATOM 1706 C CA . ARG A 1 222 ? -9.883 -31.252 5.764 1.00 32.47 222 ARG A CA 1
ATOM 1707 C C . ARG A 1 222 ? -8.837 -32.245 5.302 1.00 32.47 222 ARG A C 1
ATOM 1709 O O . ARG A 1 222 ? -8.613 -32.287 4.070 1.00 32.47 222 ARG A O 1
#

Foldseek 3Di:
DLVVVLVCLVVVVVVVDLSLLVLLVSLLVQLVVLQVVLVVLVVQLVVCVVVVNVVSNVVSLLSSLVSLLVSLLSLLSSLVSVCVVFPDDPPLDADDDPDPSSVVSLLSSLVSLLSSLLSCVSSVNPNVRDLVSLVVSLSNLVSDDCLVVQLSSLLSNLLSCLQPVVPDDPPDDSVVSLVVSCVSNVVVVHRNSVVSVPSSDDVPPDPVVVVVVVPPPPPPPD

pLDDT: mean 86.56, std 16.73, range [27.72, 98.06]